Protein AF-A0A1S9CSK7-F1 (afdb_monomer_lite)

Foldseek 3Di:
DWDFAFAQFDDPDDDGDGTDTDTADDFDWDDDPQWTWTCQFGADPNDTDRITTGNRPDPDFDWDWFWEAEPNRTDTFTWTADPNFIWGFPVVVLVSCVPFQLHWDWDADPVVRAIEIETNNAFDPPADDDDDDDPQKDWDWYHYPNDIDIFIWGDDPNTITTGPCRVCNGSVWDWDADPVRGIYIYGD

pLDDT: mean 76.79, std 22.28, range [27.52, 96.56]

Sequence (188 aa):
MWIFLDTRIEKGENEDSYAETRTLSEGTIIQQNGTLYAPYSFFIENYWYDSIQFVGETEAITVKDLNVTVNGSSNNIRGCTIEGTNYISIRDFSDLLANTNQSFEIGWNDVSKEIELSSKSGINTNFESTKISHGSLSDSYIKADDRWFEIQTYSADGTTYFKLRDIANIFGVEIGWDATAGIIVTAE

Secondary structure (DSSP, 8-state):
-PPP-------SSS---PPPP-PPPS---EEETTEEE-SS-EEETTEEES--EEE--------EEEEEEETTEEEEEEEEEETTEEEEEHHHHHHHHTTSTT-EEEEEETTTTEEEEEESS---SS--------TTEEEEEEEETTEEEEEEEEEETTEEEEEHHHHHHHTT-EEEEETTTEEEEE--

Structure (mmCIF, N/CA/C/O backbone):
data_AF-A0A1S9CSK7-F1
#
_entry.id   AF-A0A1S9CSK7-F1
#
loop_
_atom_site.group_PDB
_atom_site.id
_atom_site.type_symbol
_atom_site.label_atom_id
_atom_site.label_alt_id
_atom_site.label_comp_id
_atom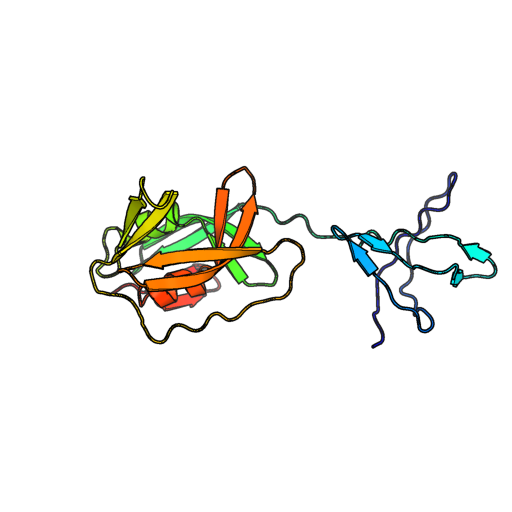_site.label_asym_id
_atom_site.label_entity_id
_atom_site.label_seq_id
_atom_site.pdbx_PDB_ins_code
_atom_site.Cartn_x
_atom_site.Cartn_y
_atom_site.Cartn_z
_atom_site.occupancy
_atom_site.B_iso_or_equiv
_atom_site.auth_seq_id
_atom_site.auth_comp_id
_atom_site.auth_asym_id
_atom_site.auth_atom_id
_atom_site.pdbx_PDB_model_num
ATOM 1 N N . MET A 1 1 ? 23.783 -22.352 -12.984 1.00 28.86 1 MET A N 1
ATOM 2 C CA . MET A 1 1 ? 22.309 -22.349 -12.857 1.00 28.86 1 MET A CA 1
ATOM 3 C C . MET A 1 1 ? 21.760 -22.429 -14.267 1.00 28.86 1 MET A C 1
ATOM 5 O O . MET A 1 1 ? 22.097 -21.565 -15.061 1.00 28.86 1 MET A O 1
ATOM 9 N N . TRP A 1 2 ? 21.049 -23.501 -14.611 1.00 27.52 2 TRP A N 1
ATOM 10 C CA . TRP A 1 2 ? 20.478 -23.670 -15.948 1.00 27.52 2 TRP A CA 1
ATO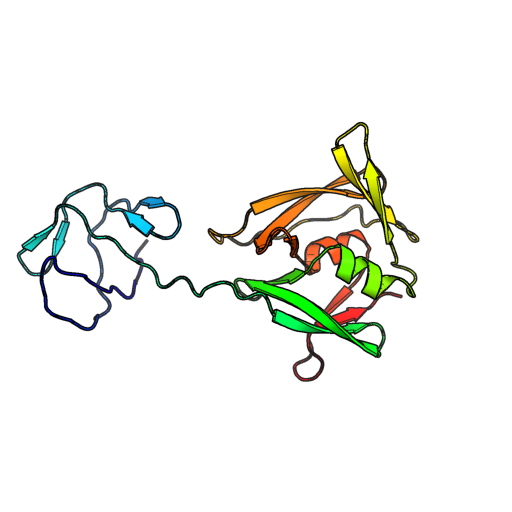M 11 C C . TRP A 1 2 ? 19.195 -22.843 -16.023 1.00 27.52 2 TRP A C 1
ATOM 13 O O . TRP A 1 2 ? 18.291 -23.066 -15.221 1.00 27.52 2 TRP A O 1
ATOM 23 N N . ILE A 1 3 ? 19.141 -21.864 -16.922 1.00 33.31 3 ILE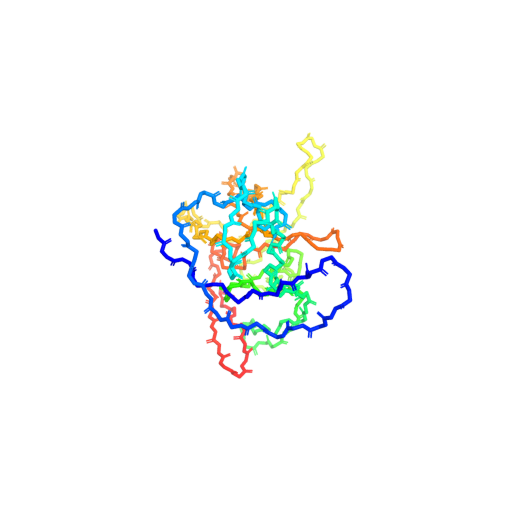 A N 1
ATOM 24 C CA . ILE A 1 3 ? 17.936 -21.068 -17.159 1.00 33.31 3 ILE A CA 1
ATOM 25 C C . ILE A 1 3 ? 17.312 -21.607 -18.445 1.00 33.31 3 ILE A C 1
ATOM 27 O O . ILE A 1 3 ? 17.954 -21.594 -19.493 1.00 33.31 3 ILE A O 1
ATOM 31 N N . PHE A 1 4 ? 16.091 -22.129 -18.349 1.00 32.81 4 PHE A N 1
ATOM 32 C CA . PHE A 1 4 ? 15.267 -22.442 -19.512 1.00 32.81 4 PHE A CA 1
ATOM 33 C C . PHE A 1 4 ? 14.524 -21.158 -19.881 1.00 32.81 4 PHE A C 1
ATOM 35 O O . PHE A 1 4 ? 13.772 -20.636 -19.062 1.00 32.81 4 PHE A O 1
ATOM 42 N N . LEU A 1 5 ? 14.783 -20.621 -21.069 1.00 39.31 5 LEU A N 1
ATOM 43 C CA . LEU A 1 5 ? 14.095 -19.450 -21.610 1.00 39.31 5 LEU A CA 1
ATOM 44 C C . LEU A 1 5 ? 13.425 -19.849 -22.923 1.00 39.31 5 LEU A C 1
ATOM 46 O O . LEU A 1 5 ? 14.023 -20.562 -23.732 1.00 39.31 5 LEU A O 1
ATOM 50 N N . ASP A 1 6 ? 12.191 -19.387 -23.111 1.00 36.31 6 ASP A N 1
ATOM 51 C CA . ASP A 1 6 ? 11.535 -19.390 -24.414 1.00 36.31 6 ASP A CA 1
ATOM 52 C C . ASP A 1 6 ? 12.165 -18.269 -25.254 1.00 36.31 6 ASP A C 1
ATOM 54 O O . ASP A 1 6 ? 12.214 -17.111 -24.836 1.00 36.31 6 ASP A O 1
ATOM 58 N N . THR A 1 7 ? 12.754 -18.622 -26.396 1.00 40.72 7 THR A N 1
ATOM 59 C CA . THR A 1 7 ? 13.646 -17.733 -27.163 1.00 40.72 7 THR A CA 1
ATOM 60 C C . THR A 1 7 ? 13.025 -17.340 -28.494 1.00 40.72 7 THR A C 1
ATOM 62 O O . THR A 1 7 ? 13.078 -18.120 -29.439 1.00 40.72 7 THR A O 1
ATOM 65 N N . ARG A 1 8 ? 12.522 -16.110 -28.637 1.00 41.16 8 ARG A N 1
ATOM 66 C CA . ARG A 1 8 ? 12.234 -15.554 -29.969 1.00 41.16 8 ARG A CA 1
ATOM 67 C C . ARG A 1 8 ? 13.531 -15.011 -30.577 1.00 41.16 8 ARG A C 1
ATOM 69 O O . ARG A 1 8 ? 14.113 -14.070 -30.049 1.00 41.16 8 ARG A O 1
ATOM 76 N N . ILE A 1 9 ? 13.998 -15.625 -31.665 1.00 41.56 9 ILE A N 1
ATOM 77 C CA . ILE A 1 9 ? 15.220 -15.225 -32.377 1.00 41.56 9 ILE A CA 1
ATOM 78 C C . ILE A 1 9 ? 14.807 -14.369 -33.577 1.00 41.56 9 ILE A C 1
ATOM 80 O O . ILE A 1 9 ? 14.327 -14.901 -34.574 1.00 41.56 9 ILE A O 1
ATOM 84 N N . GLU A 1 10 ? 14.994 -13.050 -33.503 1.00 36.50 10 GLU A N 1
ATOM 85 C CA . GLU A 1 10 ? 14.904 -12.208 -34.699 1.00 36.50 10 GLU A CA 1
ATOM 86 C C . GLU A 1 10 ? 16.223 -12.291 -35.468 1.00 36.50 10 GLU A C 1
ATOM 88 O O . GLU A 1 10 ? 17.262 -11.767 -35.059 1.00 36.50 10 GLU A O 1
ATOM 93 N N . LYS A 1 11 ? 16.188 -13.009 -36.591 1.00 38.62 11 LYS A N 1
ATOM 94 C CA . LYS A 1 11 ? 17.272 -13.013 -37.567 1.00 38.62 11 LYS A CA 1
ATOM 95 C C . LYS A 1 11 ? 17.209 -11.684 -38.318 1.00 38.62 11 LYS A C 1
ATOM 97 O O . LYS A 1 11 ? 16.150 -11.304 -38.812 1.00 38.62 11 LYS A O 1
ATOM 102 N N . GLY A 1 12 ? 18.333 -10.973 -38.394 1.00 37.69 12 GLY A N 1
ATOM 103 C CA . GLY A 1 12 ? 18.451 -9.824 -39.285 1.00 37.69 12 GLY A CA 1
ATOM 104 C C . GLY A 1 12 ? 18.072 -10.246 -40.706 1.00 37.69 12 GLY A C 1
ATOM 105 O O . GLY A 1 12 ? 18.729 -11.112 -41.276 1.00 37.69 12 GLY A O 1
ATOM 106 N N . GLU A 1 13 ? 17.008 -9.622 -41.211 1.00 39.38 13 GLU A N 1
ATOM 107 C CA . GLU A 1 13 ? 16.374 -9.796 -42.523 1.00 39.38 13 GLU A CA 1
ATOM 108 C C . GLU A 1 13 ? 15.511 -11.066 -42.705 1.00 39.38 13 GLU A C 1
ATOM 110 O O . GLU A 1 13 ? 15.992 -12.147 -43.023 1.00 39.38 13 GLU A O 1
ATOM 115 N N . ASN A 1 14 ? 14.192 -10.848 -42.562 1.00 41.00 14 ASN A N 1
ATOM 116 C CA . ASN A 1 14 ? 13.054 -11.593 -43.120 1.00 41.00 14 ASN A CA 1
ATOM 117 C C . ASN A 1 14 ? 13.090 -13.128 -43.024 1.00 41.00 14 ASN A C 1
ATOM 119 O O . ASN A 1 14 ? 13.471 -13.780 -43.987 1.00 41.00 14 ASN A O 1
ATOM 123 N N . GLU A 1 15 ? 12.568 -13.689 -41.929 1.00 35.56 15 GLU A N 1
ATOM 124 C CA . GLU A 1 15 ? 11.732 -14.907 -41.910 1.00 35.56 15 GLU A CA 1
ATOM 125 C C . GLU A 1 15 ? 11.293 -15.197 -40.460 1.00 35.56 15 GLU A C 1
ATOM 127 O O . GLU A 1 15 ? 12.126 -15.360 -39.568 1.00 35.56 15 GLU A O 1
ATOM 132 N N . ASP A 1 16 ? 9.978 -15.229 -40.211 1.00 34.25 16 ASP A N 1
ATOM 133 C CA . ASP A 1 16 ? 9.394 -15.590 -38.914 1.00 34.25 16 ASP A CA 1
ATOM 134 C C . ASP A 1 16 ? 9.685 -17.067 -38.592 1.00 34.25 16 ASP A C 1
ATOM 136 O O . ASP A 1 16 ? 9.283 -17.963 -39.336 1.00 34.25 16 ASP A O 1
ATOM 140 N N . SER A 1 17 ? 10.349 -17.341 -37.465 1.00 36.47 17 SER A N 1
ATOM 141 C CA . SER A 1 17 ? 10.593 -18.705 -36.975 1.00 36.47 17 SER A CA 1
ATOM 142 C C . SER A 1 17 ? 10.162 -18.838 -35.509 1.00 36.47 17 SER A C 1
ATOM 144 O O . SER A 1 17 ? 10.542 -18.024 -34.665 1.00 36.47 17 SER A O 1
ATOM 146 N N . TYR A 1 18 ? 9.357 -19.865 -35.223 1.00 33.25 18 TYR A N 1
ATOM 147 C CA . TYR A 1 18 ? 8.824 -20.194 -33.899 1.00 33.25 18 TYR A CA 1
ATOM 148 C C . TYR A 1 18 ? 9.884 -20.871 -33.007 1.00 33.25 18 TYR A C 1
ATOM 150 O O . TYR A 1 18 ? 10.722 -21.626 -33.495 1.00 33.25 18 TYR A O 1
ATOM 158 N N . ALA A 1 19 ? 9.837 -20.595 -31.701 1.00 31.91 19 ALA A N 1
ATOM 159 C CA . ALA A 1 19 ? 10.855 -20.971 -30.721 1.00 31.91 19 ALA A CA 1
ATOM 160 C C . ALA A 1 19 ? 10.686 -22.395 -30.156 1.00 31.91 19 ALA A C 1
ATOM 162 O O . ALA A 1 19 ? 9.599 -22.779 -29.735 1.00 31.91 19 ALA A O 1
ATOM 163 N N . GLU A 1 20 ? 11.789 -23.144 -30.076 1.00 31.45 20 GLU A N 1
ATOM 164 C CA . GLU A 1 20 ? 11.957 -24.301 -29.186 1.00 31.45 20 GLU A CA 1
ATOM 165 C C . GLU A 1 20 ? 12.811 -23.871 -27.976 1.00 31.45 20 GLU A C 1
ATOM 167 O O . GLU A 1 20 ? 13.779 -23.121 -28.136 1.00 31.45 20 GLU A O 1
ATOM 172 N N . THR A 1 21 ? 12.510 -24.365 -26.769 1.00 33.41 21 THR A N 1
ATOM 173 C CA . THR A 1 21 ? 13.302 -24.097 -25.551 1.00 33.41 21 THR A CA 1
ATOM 174 C C . THR A 1 21 ? 14.706 -24.694 -25.667 1.00 33.41 21 THR A C 1
ATOM 176 O O . THR A 1 21 ? 14.830 -25.901 -25.900 1.00 33.41 21 THR A O 1
ATOM 179 N N . ARG A 1 22 ? 15.777 -23.905 -25.482 1.00 45.88 22 ARG A N 1
ATOM 180 C CA . ARG A 1 22 ? 17.159 -24.394 -25.668 1.00 45.88 22 ARG A CA 1
ATOM 181 C C . ARG A 1 22 ? 18.128 -23.951 -24.578 1.00 45.88 22 ARG A C 1
ATOM 183 O O . ARG A 1 22 ? 18.098 -22.832 -24.082 1.00 45.88 22 ARG A O 1
ATOM 190 N N . THR A 1 23 ? 19.004 -24.879 -24.206 1.00 39.31 23 THR A N 1
ATOM 191 C CA . THR A 1 23 ? 19.995 -24.731 -23.141 1.00 39.31 23 THR A CA 1
ATOM 192 C C . THR A 1 23 ? 21.249 -24.020 -23.658 1.00 39.31 23 THR A C 1
ATOM 194 O O . THR A 1 23 ? 21.902 -24.513 -24.575 1.00 39.31 23 THR A O 1
ATOM 197 N N . LEU A 1 24 ? 21.610 -22.882 -23.060 1.00 46.25 24 LEU A N 1
ATOM 198 C CA . LEU A 1 24 ? 22.834 -22.142 -23.392 1.00 46.25 24 LEU A CA 1
ATOM 199 C C . LEU A 1 24 ? 24.044 -22.711 -22.631 1.00 46.25 24 LEU A C 1
ATOM 201 O O . LEU A 1 24 ? 23.946 -23.031 -21.445 1.00 46.25 24 LEU A O 1
ATOM 205 N N . SER A 1 25 ? 25.191 -22.827 -23.308 1.00 43.03 25 SER A N 1
ATOM 206 C CA . SER A 1 25 ? 26.479 -23.152 -22.682 1.00 43.03 25 SER A CA 1
ATOM 207 C C . SER A 1 25 ? 26.951 -22.003 -21.787 1.00 43.03 25 SER A C 1
ATOM 209 O O . SER A 1 25 ? 26.749 -20.842 -22.135 1.00 43.03 25 SER A O 1
ATOM 211 N N . GLU A 1 26 ? 27.580 -22.337 -20.659 1.00 44.16 26 GLU A N 1
ATOM 212 C CA . GLU A 1 26 ? 28.037 -21.432 -19.593 1.00 44.16 26 GLU A CA 1
ATOM 213 C C . GLU A 1 26 ? 28.508 -20.049 -20.083 1.00 44.16 26 GLU A C 1
ATOM 215 O O . GLU A 1 26 ? 29.573 -19.900 -20.678 1.00 44.16 26 GLU A O 1
ATOM 220 N N . GLY A 1 27 ? 27.711 -19.020 -19.789 1.00 47.66 27 GLY A N 1
ATOM 221 C CA . GLY A 1 27 ? 28.025 -17.623 -20.069 1.00 47.66 27 GLY A CA 1
ATOM 222 C C . GLY A 1 27 ? 27.283 -16.696 -19.108 1.00 47.66 27 GLY A C 1
ATOM 223 O O . GLY A 1 27 ? 26.169 -16.994 -18.674 1.00 47.66 27 GLY A O 1
ATOM 224 N N . THR A 1 28 ? 27.911 -15.578 -18.741 1.00 47.38 28 THR A N 1
ATOM 225 C CA . THR A 1 28 ? 27.287 -14.543 -17.906 1.00 47.38 28 THR A CA 1
ATOM 226 C C . THR A 1 28 ? 26.324 -13.729 -18.760 1.00 47.38 28 THR A C 1
ATOM 228 O O . THR A 1 28 ? 26.755 -13.001 -19.648 1.00 47.38 28 THR A O 1
ATOM 231 N N . ILE A 1 29 ? 25.029 -13.843 -18.488 1.00 53.88 29 ILE A N 1
ATOM 232 C CA . ILE A 1 29 ? 23.984 -13.047 -19.131 1.00 53.88 29 ILE A CA 1
ATOM 233 C C . ILE A 1 29 ? 23.737 -11.794 -18.279 1.00 53.88 29 ILE A C 1
ATOM 235 O O . ILE A 1 29 ? 23.586 -11.895 -17.062 1.00 53.88 29 ILE A O 1
ATOM 239 N N . ILE A 1 30 ? 23.707 -10.615 -18.900 1.00 50.38 30 ILE A N 1
ATOM 240 C CA . ILE A 1 30 ? 23.472 -9.328 -18.230 1.00 50.38 30 ILE A CA 1
ATOM 241 C C . ILE A 1 30 ? 22.041 -8.877 -18.524 1.00 50.38 30 ILE A C 1
ATOM 243 O O . ILE A 1 30 ? 21.685 -8.708 -19.683 1.00 50.38 30 ILE A O 1
ATOM 247 N N . GLN A 1 31 ? 21.225 -8.638 -17.499 1.00 48.50 31 GLN A N 1
ATOM 248 C CA . GLN A 1 31 ? 19.894 -8.049 -17.666 1.00 48.50 31 GLN A CA 1
ATOM 249 C C . GLN A 1 31 ? 19.980 -6.519 -17.580 1.00 48.50 31 GLN A C 1
ATOM 251 O O . GLN A 1 31 ? 20.461 -5.985 -16.582 1.00 48.50 31 GLN A O 1
ATOM 256 N N . GLN A 1 32 ? 19.494 -5.805 -18.597 1.00 43.59 32 GLN A N 1
ATOM 257 C CA . GLN A 1 32 ? 19.256 -4.358 -18.538 1.00 43.59 32 GLN A CA 1
ATOM 258 C C . GLN A 1 32 ? 17.872 -4.046 -19.102 1.00 43.59 32 GLN A C 1
ATOM 260 O O . GLN A 1 32 ? 17.560 -4.443 -20.221 1.00 43.59 32 GLN A O 1
ATOM 265 N N . ASN A 1 33 ? 17.040 -3.331 -18.339 1.00 43.78 33 ASN A N 1
ATOM 266 C CA . ASN A 1 33 ? 15.695 -2.910 -18.761 1.00 43.78 33 ASN A CA 1
ATOM 267 C C . ASN A 1 33 ? 14.840 -4.059 -19.341 1.00 43.78 33 ASN A C 1
ATOM 269 O O . ASN A 1 33 ? 14.190 -3.898 -20.368 1.00 43.78 33 ASN A O 1
ATOM 273 N N . GLY A 1 34 ? 14.895 -5.247 -18.727 1.00 48.09 34 GLY A N 1
ATOM 274 C CA . GLY A 1 34 ? 14.165 -6.436 -19.195 1.00 48.09 34 GLY A CA 1
ATOM 275 C C . GLY A 1 34 ? 14.779 -7.150 -20.408 1.00 48.09 34 GLY A C 1
ATOM 276 O O . GLY A 1 34 ? 14.355 -8.251 -20.735 1.00 48.09 34 GLY A O 1
ATOM 277 N N . THR A 1 35 ? 15.816 -6.582 -21.026 1.00 47.12 35 THR A N 1
ATOM 278 C CA . THR A 1 35 ? 16.560 -7.195 -22.133 1.00 47.12 35 THR A CA 1
ATOM 279 C C . THR A 1 35 ? 17.770 -7.941 -21.586 1.00 47.12 35 THR A C 1
ATOM 281 O O . THR A 1 35 ? 18.531 -7.393 -20.782 1.00 47.12 35 THR A O 1
ATOM 284 N N . LEU A 1 36 ? 17.967 -9.191 -22.005 1.00 50.75 36 LEU A N 1
ATOM 285 C CA . LEU A 1 36 ? 19.187 -9.923 -21.670 1.00 50.75 36 LEU A CA 1
ATOM 286 C C . LEU A 1 36 ? 20.248 -9.720 -22.757 1.00 50.75 36 LEU A C 1
ATOM 288 O O . LEU A 1 36 ? 19.965 -9.853 -23.946 1.00 50.75 36 LEU A O 1
ATOM 292 N N . TYR A 1 37 ? 21.476 -9.452 -22.326 1.00 51.84 37 TYR A N 1
ATOM 293 C CA . TYR A 1 37 ? 22.659 -9.248 -23.151 1.00 51.84 37 TYR A CA 1
ATOM 294 C C . TYR A 1 37 ? 23.682 -10.346 -22.869 1.00 51.84 37 TYR A C 1
ATOM 296 O O . TYR A 1 37 ? 24.038 -10.596 -21.715 1.00 51.84 37 TYR A O 1
ATOM 304 N N . ALA A 1 38 ? 24.204 -10.966 -23.924 1.00 56.56 38 ALA A N 1
ATOM 305 C CA . ALA A 1 38 ? 25.395 -11.802 -23.836 1.00 56.56 38 ALA A CA 1
ATOM 306 C C . ALA A 1 38 ? 26.631 -10.953 -24.203 1.00 56.56 38 ALA A C 1
ATOM 308 O O . ALA A 1 38 ? 26.649 -10.367 -25.284 1.00 56.56 38 ALA A O 1
ATOM 309 N N . PRO A 1 39 ? 27.661 -10.857 -23.339 1.00 46.41 39 PRO A N 1
ATOM 310 C CA . PRO A 1 39 ? 28.845 -10.027 -23.584 1.00 46.41 39 PRO A CA 1
ATOM 311 C C . PRO A 1 39 ? 29.853 -10.647 -24.567 1.00 46.41 39 PRO A C 1
ATOM 313 O O . PRO A 1 39 ? 30.846 -10.004 -24.898 1.00 46.41 39 PRO A O 1
ATOM 316 N N . TYR A 1 40 ? 29.621 -11.882 -25.023 1.00 56.75 40 TYR A N 1
ATOM 317 C CA . TYR A 1 40 ? 30.484 -12.593 -25.965 1.00 56.75 40 TYR A CA 1
ATOM 318 C C . TYR A 1 40 ? 29.665 -13.203 -27.097 1.00 56.75 40 TYR A C 1
ATOM 320 O O . TYR A 1 40 ? 28.520 -13.608 -26.876 1.00 56.75 40 TYR A O 1
ATOM 328 N N . SER A 1 41 ? 30.287 -13.327 -28.274 1.00 55.31 41 SER A N 1
ATOM 329 C CA . SER A 1 41 ? 29.707 -14.061 -29.390 1.00 55.31 41 SER A CA 1
ATOM 330 C C . SER A 1 41 ? 29.453 -15.516 -28.980 1.00 55.31 41 SER A C 1
ATOM 332 O O . SER A 1 41 ? 30.352 -16.183 -28.463 1.00 55.31 41 SER A O 1
ATOM 334 N N . PHE A 1 42 ? 28.240 -16.019 -29.192 1.00 58.56 42 PHE A N 1
ATOM 335 C CA . PHE A 1 42 ? 27.854 -17.396 -28.859 1.00 58.56 42 PHE A CA 1
ATOM 336 C C . PHE A 1 42 ? 27.548 -18.184 -30.136 1.00 58.56 42 PHE A C 1
ATOM 338 O O . PHE A 1 42 ? 27.206 -17.625 -31.182 1.00 58.56 42 PHE A O 1
ATOM 345 N N . PHE A 1 43 ? 27.716 -19.502 -30.046 1.00 49.81 43 PHE A N 1
ATOM 346 C CA . PHE A 1 43 ? 27.571 -20.425 -31.165 1.00 49.81 43 PHE A CA 1
ATOM 347 C C . PHE A 1 43 ? 26.249 -21.187 -31.045 1.00 49.81 43 PHE A C 1
ATOM 349 O O . PHE A 1 43 ? 26.063 -21.958 -30.103 1.00 49.81 43 PHE A O 1
ATOM 356 N N . ILE A 1 44 ? 25.332 -20.967 -31.988 1.00 57.84 44 ILE A N 1
ATOM 357 C CA . ILE A 1 44 ? 24.019 -21.628 -32.046 1.00 57.84 44 ILE A CA 1
ATOM 358 C C . ILE A 1 44 ? 23.797 -22.126 -33.478 1.00 57.84 44 ILE A C 1
ATOM 360 O O . ILE A 1 44 ? 24.047 -21.396 -34.429 1.00 57.84 44 ILE A O 1
ATOM 364 N N . GLU A 1 45 ? 23.354 -23.379 -33.636 1.00 56.12 45 GLU A N 1
ATOM 365 C CA . GLU A 1 45 ? 22.972 -23.980 -34.932 1.00 56.12 45 GLU A CA 1
ATOM 366 C C . GLU A 1 45 ? 23.982 -23.788 -36.084 1.00 56.12 45 GLU A C 1
ATOM 368 O O . GLU A 1 45 ? 23.604 -23.627 -37.240 1.00 56.12 45 GLU A O 1
ATOM 373 N N . ASN A 1 46 ? 25.281 -23.859 -35.790 1.00 57.25 46 ASN A N 1
ATOM 374 C CA . ASN A 1 46 ? 26.376 -23.646 -36.749 1.00 57.25 46 ASN A CA 1
ATOM 375 C C . ASN A 1 46 ? 26.618 -22.196 -37.195 1.00 57.25 46 ASN A C 1
ATOM 377 O O . ASN A 1 46 ? 27.379 -21.974 -38.139 1.00 57.25 46 ASN A O 1
ATOM 381 N N . TYR A 1 47 ? 26.055 -21.214 -36.496 1.00 54.19 47 TYR A N 1
ATOM 382 C CA . TYR A 1 47 ? 26.303 -19.797 -36.741 1.00 54.19 47 TYR A CA 1
ATOM 383 C C . TYR A 1 47 ? 26.893 -19.113 -35.506 1.00 54.19 47 TYR A C 1
ATOM 385 O O . TYR A 1 47 ? 26.543 -19.413 -34.362 1.00 54.19 47 TYR A O 1
ATOM 393 N N . TRP A 1 48 ? 27.811 -18.182 -35.764 1.00 59.91 48 TRP A N 1
ATOM 394 C CA . TRP A 1 48 ? 28.312 -17.239 -34.773 1.00 59.91 48 TRP A CA 1
ATOM 395 C C . TRP A 1 48 ? 27.406 -16.015 -34.754 1.00 59.91 48 TRP A C 1
ATOM 397 O O . TRP A 1 48 ? 27.097 -15.460 -35.808 1.00 59.91 48 TRP A O 1
ATOM 407 N N . TYR A 1 49 ? 27.013 -15.592 -33.562 1.00 55.09 49 TYR A N 1
ATOM 408 C CA . TYR A 1 49 ? 26.219 -14.388 -33.354 1.00 55.09 49 TYR A CA 1
ATOM 409 C C . TYR A 1 49 ? 26.998 -13.426 -32.472 1.00 55.09 49 TYR A C 1
ATOM 411 O O . TYR A 1 49 ? 27.456 -13.828 -31.408 1.00 55.09 49 TYR A O 1
ATOM 419 N N . ASP A 1 50 ? 27.108 -12.164 -32.883 1.00 50.72 50 ASP A N 1
ATOM 420 C CA . ASP A 1 50 ? 27.824 -11.131 -32.118 1.00 50.72 50 ASP A CA 1
ATOM 421 C C . ASP A 1 50 ? 26.994 -10.563 -30.958 1.00 50.72 50 ASP A C 1
ATOM 423 O O . ASP A 1 50 ? 27.538 -10.023 -29.999 1.00 50.72 50 ASP A O 1
ATOM 427 N N . SER A 1 51 ? 25.668 -10.704 -31.028 1.00 48.88 51 SER A N 1
ATOM 428 C CA . SER A 1 51 ? 24.734 -10.439 -29.932 1.00 48.88 51 SER A CA 1
ATOM 429 C C . SER A 1 51 ? 23.404 -11.158 -30.197 1.00 48.88 51 SER A C 1
ATOM 431 O O . SER A 1 51 ? 23.003 -11.312 -31.349 1.00 48.88 51 SER A O 1
ATOM 433 N N . ILE A 1 52 ? 22.721 -11.618 -29.146 1.00 52.59 52 ILE A N 1
ATOM 434 C CA . ILE A 1 52 ? 21.289 -11.958 -29.180 1.00 52.59 52 ILE A CA 1
ATOM 435 C C . ILE A 1 52 ? 20.617 -10.948 -28.263 1.00 52.59 52 ILE A C 1
ATOM 437 O O . ILE A 1 52 ? 21.084 -10.714 -27.146 1.00 52.59 52 ILE A O 1
ATOM 441 N N . GLN A 1 53 ? 19.510 -10.380 -28.730 1.00 48.94 53 GLN A N 1
ATOM 442 C CA . GLN A 1 53 ? 18.550 -9.731 -27.853 1.00 48.94 53 GLN A CA 1
ATOM 443 C C . GLN A 1 53 ? 17.586 -10.808 -27.369 1.00 48.94 53 GLN A C 1
ATOM 445 O O . GLN A 1 53 ? 16.807 -11.334 -28.160 1.00 48.94 53 GLN A O 1
ATOM 450 N N . PHE A 1 54 ? 17.639 -11.161 -26.085 1.00 49.38 54 PHE A N 1
ATOM 451 C CA . PHE A 1 54 ? 16.525 -11.904 -25.504 1.00 49.38 54 PHE A CA 1
ATOM 452 C C . PHE A 1 54 ? 15.487 -10.874 -25.089 1.00 49.38 54 PHE A C 1
ATOM 454 O O . PHE A 1 54 ? 15.658 -10.175 -24.084 1.00 49.38 54 PHE A O 1
ATOM 461 N N . VAL A 1 55 ? 14.419 -10.776 -25.870 1.00 45.34 55 VAL A N 1
ATOM 462 C CA . VAL A 1 55 ? 13.189 -10.152 -25.398 1.00 45.34 55 VAL A CA 1
ATOM 463 C C . VAL A 1 55 ? 12.493 -11.223 -24.573 1.00 45.34 55 VAL A C 1
ATOM 465 O O . VAL A 1 55 ? 11.755 -12.048 -25.105 1.00 45.34 55 VAL A O 1
ATOM 468 N N . GLY A 1 56 ? 12.809 -11.273 -23.276 1.00 44.81 56 GLY A N 1
ATOM 469 C CA . GLY A 1 56 ? 11.930 -11.966 -22.346 1.00 44.81 56 GLY A CA 1
ATOM 470 C C . GLY A 1 56 ? 10.564 -11.311 -22.479 1.00 44.81 56 GLY A C 1
ATOM 471 O O . GLY A 1 56 ? 10.474 -10.082 -22.450 1.00 44.81 56 GLY A O 1
ATOM 472 N N . GLU A 1 57 ? 9.524 -12.103 -22.707 1.00 42.50 57 GLU A N 1
ATOM 473 C CA . GLU A 1 57 ? 8.161 -11.595 -22.757 1.00 42.50 57 GLU A CA 1
ATOM 474 C C . GLU A 1 57 ? 7.819 -11.111 -21.344 1.00 42.50 57 GLU A C 1
ATOM 476 O O . GLU A 1 57 ? 7.416 -11.877 -20.474 1.00 42.50 57 GLU A O 1
ATOM 481 N N . THR A 1 58 ? 8.111 -9.843 -21.050 1.00 51.31 58 THR A N 1
ATOM 482 C CA . THR A 1 58 ? 7.674 -9.241 -19.800 1.00 51.31 58 THR A CA 1
ATOM 483 C C . THR A 1 58 ? 6.187 -9.010 -19.972 1.00 51.31 58 THR A C 1
ATOM 485 O O . THR A 1 58 ? 5.800 -8.157 -20.778 1.00 51.31 58 THR A O 1
ATOM 488 N N . GLU A 1 59 ? 5.350 -9.760 -19.255 1.00 56.81 59 GLU A N 1
ATOM 489 C CA . GLU A 1 59 ? 3.942 -9.395 -19.157 1.00 56.81 59 GLU A CA 1
ATOM 490 C C . GLU A 1 59 ? 3.880 -7.931 -18.717 1.00 56.81 59 GLU A C 1
ATOM 492 O O . GLU A 1 59 ? 4.447 -7.536 -17.694 1.00 56.81 59 GLU A O 1
ATOM 497 N N . ALA A 1 60 ? 3.255 -7.093 -19.543 1.00 69.75 60 ALA A N 1
ATOM 498 C CA . ALA A 1 60 ? 3.087 -5.694 -19.210 1.00 69.75 60 ALA A CA 1
ATOM 499 C C . ALA A 1 60 ? 2.265 -5.619 -17.918 1.00 69.75 60 ALA A C 1
ATOM 501 O O . ALA A 1 60 ? 1.089 -5.996 -17.899 1.00 69.75 60 ALA A O 1
ATOM 502 N N . ILE A 1 61 ? 2.886 -5.143 -16.832 1.00 85.06 61 ILE A N 1
ATOM 503 C CA . ILE A 1 61 ? 2.197 -4.950 -15.556 1.00 85.06 61 ILE A CA 1
ATOM 504 C C . ILE A 1 61 ? 1.039 -3.991 -15.808 1.00 85.06 61 ILE A C 1
ATOM 506 O O . ILE A 1 61 ? 1.227 -2.804 -16.065 1.00 85.06 61 ILE A O 1
ATOM 510 N N . THR A 1 62 ? -0.171 -4.533 -15.752 1.00 88.69 62 THR A N 1
ATOM 511 C CA . THR A 1 62 ? -1.380 -3.780 -16.050 1.00 88.69 62 THR A CA 1
ATOM 512 C C . THR A 1 62 ? -2.020 -3.339 -14.748 1.00 88.69 62 THR A C 1
ATOM 514 O O . THR A 1 62 ? -2.394 -4.163 -13.908 1.00 88.69 62 THR A O 1
ATOM 517 N N . VAL A 1 63 ? -2.167 -2.026 -14.591 1.00 92.44 63 VAL A N 1
ATOM 518 C CA . VAL A 1 63 ? -2.978 -1.454 -13.521 1.00 92.44 63 VAL A CA 1
ATOM 519 C C . VAL A 1 63 ? -4.453 -1.672 -13.853 1.00 92.44 63 VAL A C 1
ATOM 521 O O . VAL A 1 63 ? -4.911 -1.340 -14.946 1.00 92.44 63 VAL A O 1
ATOM 524 N N . LYS A 1 64 ? -5.201 -2.222 -12.902 1.00 93.44 64 LYS A N 1
ATOM 525 C CA . LYS A 1 64 ? -6.620 -2.561 -13.025 1.00 93.44 64 LYS A CA 1
ATOM 526 C C . LYS A 1 64 ? -7.341 -2.368 -11.696 1.00 93.44 64 LYS A C 1
ATOM 528 O O . LYS A 1 64 ? -6.713 -2.136 -10.665 1.00 93.44 64 LYS A O 1
ATOM 533 N N . ASP A 1 65 ? -8.656 -2.511 -11.728 1.00 93.50 65 ASP A N 1
ATOM 534 C CA . ASP A 1 65 ? -9.448 -2.536 -10.507 1.00 93.50 65 ASP A CA 1
ATOM 535 C C . ASP A 1 65 ? -9.281 -3.888 -9.796 1.00 93.50 65 ASP A C 1
ATOM 537 O O . ASP A 1 65 ? -9.343 -4.959 -10.410 1.00 93.50 65 ASP A O 1
ATOM 541 N N . LEU A 1 66 ? -9.045 -3.826 -8.490 1.00 93.69 66 LEU A N 1
ATOM 542 C CA . LEU A 1 66 ? -8.979 -4.953 -7.573 1.00 93.69 66 LEU A CA 1
ATOM 543 C C . LEU A 1 66 ? -10.220 -4.911 -6.679 1.00 93.69 66 LEU A C 1
ATOM 545 O O . LEU A 1 66 ? -10.503 -3.880 -6.068 1.00 93.69 66 LEU A O 1
ATOM 549 N N . ASN A 1 67 ? -10.933 -6.035 -6.582 1.00 94.38 67 ASN A N 1
ATOM 550 C CA . ASN A 1 67 ? -12.048 -6.173 -5.648 1.00 94.38 67 ASN A CA 1
ATOM 551 C C . ASN A 1 67 ? -11.504 -6.349 -4.225 1.00 94.38 67 ASN A C 1
ATOM 553 O O . ASN A 1 67 ? -10.674 -7.232 -3.970 1.00 94.38 67 ASN A O 1
ATOM 557 N N . VAL A 1 68 ? -11.978 -5.499 -3.320 1.00 94.38 68 VAL A N 1
ATOM 558 C CA . VAL A 1 68 ? -11.563 -5.445 -1.922 1.00 94.38 68 VAL A CA 1
ATOM 559 C C . VAL A 1 68 ? -12.789 -5.399 -1.030 1.00 94.38 68 VAL A C 1
ATOM 561 O O . VAL A 1 68 ? -13.635 -4.519 -1.153 1.00 94.38 68 VAL A O 1
ATOM 564 N N . THR A 1 69 ? -12.869 -6.316 -0.077 1.00 93.94 69 THR A N 1
ATOM 565 C CA . THR A 1 69 ? -13.917 -6.330 0.941 1.00 93.94 69 THR A CA 1
ATOM 566 C C . THR A 1 69 ? -13.347 -5.850 2.267 1.00 93.94 69 THR A C 1
ATOM 568 O O . THR A 1 69 ? -12.483 -6.511 2.835 1.00 93.94 69 THR A O 1
ATOM 571 N N . VAL A 1 70 ? -13.845 -4.724 2.777 1.00 91.94 70 VAL A N 1
ATOM 572 C CA . VAL A 1 70 ? -13.447 -4.146 4.071 1.00 91.94 70 VAL A CA 1
ATOM 573 C C . VAL A 1 70 ? -14.574 -4.371 5.068 1.00 91.94 70 VAL A C 1
ATOM 575 O O . VAL A 1 70 ? -15.681 -3.875 4.855 1.00 91.94 70 VAL A O 1
ATOM 578 N N . ASN A 1 71 ? -14.325 -5.142 6.131 1.00 87.94 71 ASN A N 1
ATOM 579 C CA . ASN A 1 71 ? -15.315 -5.450 7.177 1.00 87.94 71 ASN A CA 1
ATOM 580 C C . ASN A 1 71 ? -16.702 -5.857 6.612 1.00 87.94 71 ASN A C 1
ATOM 582 O O . ASN A 1 71 ? -17.748 -5.442 7.108 1.00 87.94 71 ASN A O 1
ATOM 586 N N . GLY A 1 72 ? -16.714 -6.638 5.523 1.00 85.69 72 GLY A N 1
ATOM 587 C CA . GLY A 1 72 ? -17.929 -7.120 4.845 1.00 85.69 72 GLY A CA 1
ATOM 588 C C . GLY A 1 72 ? -18.502 -6.211 3.746 1.00 85.69 72 GLY A C 1
ATOM 589 O O . GLY A 1 72 ? -19.446 -6.616 3.071 1.00 85.69 72 GLY A O 1
ATOM 590 N N . SER A 1 73 ? -17.937 -5.022 3.518 1.00 88.88 73 SER A N 1
ATOM 591 C CA . SER A 1 73 ? -18.348 -4.105 2.441 1.00 88.88 73 SER A CA 1
ATOM 592 C C . SER A 1 73 ? -17.416 -4.213 1.233 1.00 88.88 73 SER A C 1
ATOM 594 O O . SER A 1 73 ? -16.214 -3.993 1.365 1.00 88.88 73 SER A O 1
ATOM 596 N N . SER A 1 74 ? -17.958 -4.541 0.057 1.00 92.12 74 SER A N 1
ATOM 597 C CA . SER A 1 74 ? -17.186 -4.652 -1.193 1.00 92.12 74 SER A CA 1
ATOM 598 C C . SER A 1 74 ? -16.933 -3.279 -1.821 1.00 92.12 74 SER A C 1
ATOM 600 O O . SER A 1 74 ? -17.831 -2.442 -1.907 1.00 92.12 74 SER A O 1
ATOM 602 N N . ASN A 1 75 ? -15.694 -3.071 -2.257 1.00 93.56 75 ASN A N 1
ATOM 603 C CA . ASN A 1 75 ? -15.155 -1.868 -2.875 1.00 93.56 75 ASN A CA 1
ATOM 604 C C . ASN A 1 75 ? -14.245 -2.268 -4.046 1.00 93.56 75 ASN A C 1
ATOM 606 O O . ASN A 1 75 ? -13.721 -3.380 -4.084 1.00 93.56 75 ASN A O 1
ATOM 610 N N . ASN A 1 76 ? -14.006 -1.342 -4.972 1.00 92.62 76 ASN A N 1
ATOM 611 C CA . ASN A 1 76 ? -12.992 -1.501 -6.011 1.00 92.62 76 ASN A CA 1
ATOM 612 C C . ASN A 1 76 ? -11.925 -0.428 -5.836 1.00 92.62 76 ASN A C 1
ATOM 614 O O . ASN A 1 76 ? -12.260 0.744 -5.670 1.00 92.62 76 ASN A O 1
ATOM 618 N N . ILE A 1 77 ? -10.660 -0.831 -5.899 1.00 93.25 77 ILE A N 1
ATOM 619 C CA . ILE A 1 77 ? -9.521 0.091 -5.861 1.00 93.25 77 ILE A CA 1
ATOM 620 C C . ILE A 1 77 ? -8.585 -0.169 -7.023 1.00 93.25 77 ILE A C 1
ATOM 622 O O . ILE A 1 77 ? -8.470 -1.297 -7.503 1.00 93.25 77 ILE A O 1
ATOM 626 N N . ARG A 1 78 ? -7.863 0.863 -7.441 1.00 92.94 78 ARG A N 1
ATOM 627 C CA . ARG A 1 78 ? -6.911 0.745 -8.536 1.00 92.94 78 ARG A CA 1
ATOM 628 C C . ARG A 1 78 ? -5.578 0.196 -8.028 1.00 92.94 78 ARG A C 1
ATOM 630 O O . ARG A 1 78 ? -5.004 0.693 -7.060 1.00 92.94 78 ARG A O 1
ATOM 637 N N . GLY A 1 79 ? -5.063 -0.827 -8.697 1.00 94.88 79 GLY A N 1
ATOM 638 C CA . GLY A 1 79 ? -3.812 -1.473 -8.314 1.00 94.88 79 GLY A CA 1
ATOM 639 C C . GLY A 1 79 ? -3.283 -2.429 -9.372 1.00 94.88 79 GLY A C 1
ATOM 640 O O . GLY A 1 79 ? -3.808 -2.521 -10.479 1.00 94.88 79 GLY A O 1
ATOM 641 N N . CYS A 1 80 ? -2.227 -3.156 -9.042 1.00 93.75 80 CYS A N 1
ATOM 642 C CA . CYS A 1 80 ? -1.683 -4.199 -9.903 1.00 93.75 80 CYS A CA 1
ATOM 643 C C . CYS A 1 80 ? -1.246 -5.413 -9.085 1.00 93.75 80 CYS A C 1
ATOM 645 O O . CYS A 1 80 ? -1.091 -5.348 -7.863 1.00 93.75 80 CYS A O 1
ATOM 647 N N . THR A 1 81 ? -1.055 -6.529 -9.780 1.00 92.69 81 THR A N 1
ATOM 648 C CA . THR A 1 81 ? -0.513 -7.756 -9.201 1.00 92.69 81 THR A CA 1
ATOM 649 C C . THR A 1 81 ? 0.781 -8.083 -9.928 1.00 92.69 81 THR A C 1
ATOM 651 O O . THR A 1 81 ? 0.781 -8.189 -11.151 1.00 92.69 81 THR A O 1
ATOM 654 N N . ILE A 1 82 ? 1.871 -8.226 -9.181 1.00 88.75 82 ILE A N 1
ATOM 655 C CA . ILE A 1 82 ? 3.202 -8.561 -9.697 1.00 88.75 82 ILE A CA 1
ATOM 656 C C . ILE A 1 82 ? 3.660 -9.794 -8.924 1.00 88.75 82 ILE A C 1
ATOM 658 O O . ILE A 1 82 ? 3.714 -9.747 -7.695 1.00 88.75 82 ILE A O 1
ATOM 662 N N . GLU A 1 83 ? 3.912 -10.908 -9.619 1.00 88.62 83 GLU A N 1
ATOM 663 C CA . GLU A 1 83 ? 4.315 -12.190 -9.005 1.00 88.62 83 GLU A CA 1
ATOM 664 C C . GLU A 1 83 ? 3.406 -12.610 -7.827 1.00 88.62 83 GLU A C 1
ATOM 666 O O . GLU A 1 83 ? 3.856 -12.967 -6.738 1.00 88.62 83 GLU A O 1
ATOM 671 N N . GLY A 1 84 ? 2.085 -12.475 -7.999 1.00 88.44 84 GLY A N 1
ATOM 672 C CA . GLY A 1 84 ? 1.093 -12.815 -6.966 1.00 88.44 84 GLY A CA 1
ATOM 673 C C . GLY A 1 84 ? 1.013 -11.843 -5.777 1.00 88.44 84 GLY A C 1
ATOM 674 O O . GLY A 1 84 ? 0.222 -12.064 -4.858 1.00 88.44 84 GLY A O 1
ATOM 675 N N . THR A 1 85 ? 1.782 -10.753 -5.784 1.00 92.06 85 THR A N 1
ATOM 676 C CA . THR A 1 85 ? 1.731 -9.693 -4.769 1.00 92.06 85 THR A CA 1
ATOM 677 C C . THR A 1 85 ? 0.924 -8.505 -5.278 1.00 92.06 85 THR A C 1
ATOM 679 O O . THR A 1 85 ? 1.138 -8.040 -6.393 1.00 92.06 85 THR A O 1
ATOM 682 N N . ASN A 1 86 ? 0.001 -7.994 -4.459 1.00 95.38 86 ASN A N 1
ATOM 683 C CA . ASN A 1 86 ? -0.843 -6.851 -4.813 1.00 95.38 86 ASN A CA 1
ATOM 684 C C . ASN A 1 86 ? -0.199 -5.524 -4.396 1.00 95.38 86 ASN A C 1
ATOM 686 O O . ASN A 1 86 ? 0.294 -5.399 -3.270 1.00 95.38 86 ASN A O 1
ATOM 690 N N . TYR A 1 87 ? -0.270 -4.533 -5.279 1.00 96.12 87 TYR A N 1
ATOM 691 C CA . TYR A 1 87 ? 0.227 -3.176 -5.073 1.00 96.12 87 TYR A CA 1
ATOM 692 C C . TYR A 1 87 ? -0.903 -2.180 -5.314 1.00 96.12 87 TYR A C 1
ATOM 694 O O . TYR A 1 87 ? -1.612 -2.279 -6.317 1.00 96.12 87 TYR A O 1
ATOM 702 N N . ILE A 1 88 ? -1.081 -1.229 -4.398 1.00 96.56 88 ILE A N 1
ATOM 703 C CA . ILE A 1 88 ? -2.200 -0.276 -4.417 1.00 96.56 88 ILE A CA 1
ATOM 704 C C . ILE A 1 88 ? -1.725 1.135 -4.081 1.00 96.56 88 ILE A C 1
ATOM 706 O O . ILE A 1 88 ? -0.675 1.310 -3.460 1.00 96.56 88 ILE A O 1
ATOM 710 N N . SER A 1 89 ? -2.479 2.154 -4.487 1.00 94.38 89 SER A N 1
ATOM 711 C CA . SER A 1 89 ? -2.136 3.524 -4.114 1.00 94.38 89 SER A CA 1
ATOM 712 C C . SER A 1 89 ? -2.391 3.755 -2.619 1.00 94.38 89 SER A C 1
ATOM 714 O O . SER A 1 89 ? -3.351 3.242 -2.043 1.00 94.38 89 SER A O 1
ATOM 716 N N . ILE A 1 90 ? -1.527 4.542 -1.972 1.00 93.19 90 ILE A N 1
ATOM 717 C CA . ILE A 1 90 ? -1.685 4.837 -0.541 1.00 93.19 90 ILE A CA 1
ATOM 718 C C . ILE A 1 90 ? -2.930 5.685 -0.255 1.00 93.19 90 ILE A C 1
ATOM 720 O O . ILE A 1 90 ? -3.517 5.574 0.816 1.00 93.19 90 ILE A O 1
ATOM 724 N N . ARG A 1 91 ? -3.347 6.491 -1.241 1.00 93.31 91 ARG A N 1
ATOM 725 C C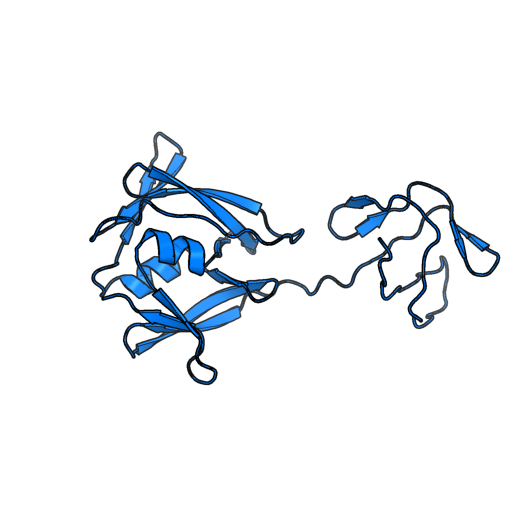A . ARG A 1 91 ? -4.559 7.313 -1.184 1.00 93.31 91 ARG A CA 1
ATOM 726 C C . ARG A 1 91 ? -5.804 6.438 -1.147 1.00 93.31 91 ARG A C 1
ATOM 728 O O . ARG A 1 91 ? -6.563 6.536 -0.194 1.00 93.31 91 ARG A O 1
ATOM 735 N N . ASP A 1 92 ? -5.931 5.513 -2.099 1.00 94.75 92 ASP A N 1
ATOM 736 C CA . ASP A 1 92 ? -7.074 4.595 -2.132 1.00 94.75 92 ASP A CA 1
ATOM 737 C C . ASP A 1 92 ? -7.098 3.706 -0.879 1.00 94.75 92 ASP A C 1
ATOM 739 O O . ASP A 1 92 ? -8.165 3.383 -0.362 1.00 94.75 92 ASP A O 1
ATOM 743 N N . PHE A 1 93 ? -5.926 3.330 -0.348 1.00 95.00 93 PHE A N 1
ATOM 744 C CA . PHE A 1 93 ? -5.860 2.573 0.901 1.00 95.00 93 PHE A CA 1
ATOM 745 C C . PHE A 1 93 ? -6.340 3.376 2.116 1.00 95.00 93 PHE A C 1
ATOM 747 O O . PHE A 1 93 ? -7.072 2.840 2.946 1.00 95.00 93 PHE A O 1
ATOM 754 N N . SER A 1 94 ? -5.960 4.652 2.218 1.00 95.12 94 SER A N 1
ATOM 755 C CA . SER A 1 94 ? -6.446 5.553 3.272 1.00 95.12 94 SER A CA 1
ATOM 756 C C . SER A 1 94 ? -7.968 5.713 3.194 1.00 95.12 94 SER A C 1
ATOM 758 O O . SER A 1 94 ? -8.650 5.552 4.208 1.00 95.12 94 SER A O 1
ATOM 760 N N . ASP A 1 95 ? -8.512 5.897 1.987 1.00 94.50 95 ASP A N 1
ATOM 761 C CA . ASP A 1 95 ? -9.956 6.018 1.758 1.00 94.50 95 ASP A CA 1
ATOM 762 C C . ASP A 1 95 ? -10.718 4.745 2.165 1.00 94.50 95 ASP A C 1
ATOM 764 O O . ASP A 1 95 ? -11.768 4.828 2.807 1.00 94.50 95 ASP A O 1
ATOM 768 N N . LEU A 1 96 ? -10.173 3.558 1.866 1.00 94.19 96 LEU A N 1
ATOM 769 C CA . LEU A 1 96 ? -10.758 2.281 2.294 1.00 94.19 96 LEU A CA 1
ATOM 770 C C . LEU A 1 96 ? -10.855 2.151 3.817 1.00 94.19 96 LEU A C 1
ATOM 772 O O . LEU A 1 96 ? -11.809 1.562 4.330 1.00 94.19 96 LEU A O 1
ATOM 776 N N . LEU A 1 97 ? -9.869 2.675 4.542 1.00 94.75 97 LEU A N 1
ATOM 777 C CA . LEU A 1 97 ? -9.791 2.561 5.996 1.00 94.75 97 LEU A CA 1
ATOM 778 C C . LEU A 1 97 ? -10.439 3.733 6.735 1.00 94.75 97 LEU A C 1
ATOM 780 O O . LEU A 1 97 ? -10.542 3.665 7.960 1.00 94.75 97 LEU A O 1
ATOM 784 N N . ALA A 1 98 ? -10.903 4.775 6.039 1.00 93.06 98 ALA A N 1
ATOM 785 C CA . ALA A 1 98 ? -11.358 6.036 6.632 1.00 93.06 98 ALA A CA 1
ATOM 786 C C . ALA A 1 98 ? -12.427 5.872 7.732 1.00 93.06 98 ALA A C 1
ATOM 788 O O . ALA A 1 98 ? -12.455 6.637 8.694 1.00 93.06 98 ALA A O 1
ATOM 789 N N . ASN A 1 99 ? -13.280 4.848 7.626 1.00 90.75 99 ASN A N 1
ATOM 790 C CA . ASN A 1 99 ? -14.351 4.562 8.590 1.00 90.75 99 ASN A CA 1
ATOM 791 C C . ASN A 1 99 ? -14.011 3.439 9.588 1.00 90.75 99 ASN A C 1
ATOM 793 O O . ASN A 1 99 ? -14.902 2.916 10.257 1.00 90.75 99 ASN A O 1
ATOM 797 N N . THR A 1 100 ? -12.743 3.046 9.683 1.00 93.31 100 THR A N 1
ATOM 798 C CA . THR A 1 100 ? -12.261 1.970 10.563 1.00 93.31 100 THR A CA 1
ATOM 799 C C . THR A 1 100 ? -11.455 2.538 11.735 1.00 93.31 100 THR A C 1
ATOM 801 O O . THR A 1 100 ? -11.160 3.737 11.799 1.00 93.31 100 THR A O 1
ATOM 804 N N . ASN A 1 101 ? -11.086 1.693 12.699 1.00 92.19 101 ASN A N 1
ATOM 805 C CA . ASN A 1 101 ? -10.163 2.108 13.758 1.00 92.19 101 ASN A CA 1
ATOM 806 C C . ASN A 1 101 ? -8.708 2.161 13.275 1.00 92.19 101 ASN A C 1
ATOM 808 O O . ASN A 1 101 ? -7.913 2.879 13.875 1.00 92.19 101 ASN A O 1
ATOM 812 N N . GLN A 1 102 ? -8.379 1.514 12.155 1.00 94.69 102 GLN A N 1
ATOM 813 C CA . GLN A 1 102 ? -7.038 1.527 11.558 1.00 94.69 102 GLN A CA 1
ATOM 814 C C . GLN A 1 102 ? -6.877 2.609 10.475 1.00 94.69 102 GLN A C 1
ATOM 816 O O . GLN A 1 102 ? -5.984 2.536 9.635 1.00 94.69 102 GLN A O 1
ATOM 821 N N . SER A 1 103 ? -7.749 3.624 10.470 1.00 95.19 103 SER A N 1
ATOM 822 C CA . SER A 1 103 ? -7.619 4.776 9.575 1.00 95.19 103 SER A CA 1
ATOM 823 C C . SER A 1 103 ? -6.300 5.513 9.815 1.00 95.19 103 SER A C 1
ATOM 825 O O . SER A 1 103 ? -5.846 5.638 10.957 1.00 95.19 103 SER A O 1
ATOM 827 N N . PHE A 1 104 ? -5.746 6.096 8.760 1.00 96.44 104 PHE A N 1
ATOM 828 C CA . PHE A 1 104 ? -4.586 6.973 8.840 1.00 96.44 104 PHE A CA 1
ATOM 829 C C . PHE A 1 104 ? -4.746 8.153 7.884 1.00 96.44 104 PHE A C 1
ATOM 831 O O . PHE A 1 104 ? -5.399 8.042 6.842 1.00 96.44 104 PHE A O 1
ATOM 838 N N . GLU A 1 105 ? -4.141 9.278 8.241 1.00 95.19 105 GLU A N 1
ATOM 839 C CA . GLU A 1 105 ? -4.127 10.496 7.440 1.00 95.19 105 GLU A CA 1
ATOM 840 C C . GLU A 1 105 ? -2.849 10.575 6.608 1.00 95.19 105 GLU A C 1
ATOM 842 O O . GLU A 1 105 ? -1.779 10.151 7.046 1.00 95.19 105 GLU A O 1
ATOM 847 N N . ILE A 1 106 ? -2.965 11.142 5.407 1.00 94.56 106 ILE A N 1
ATOM 848 C CA . ILE A 1 106 ? -1.836 11.397 4.513 1.00 94.56 106 ILE A CA 1
ATOM 849 C C . ILE A 1 106 ? -1.537 12.895 4.542 1.00 94.56 106 ILE A C 1
ATOM 851 O O . ILE A 1 106 ? -2.336 13.710 4.078 1.00 94.56 106 ILE A O 1
ATOM 855 N N . GLY A 1 107 ? -0.369 13.246 5.060 1.00 91.75 107 GLY A N 1
ATOM 856 C CA . GLY A 1 107 ? 0.186 14.590 5.084 1.00 91.75 107 GLY A CA 1
ATOM 857 C C . GLY A 1 107 ? 1.337 14.768 4.095 1.00 91.75 107 GLY A C 1
ATOM 858 O O . GLY A 1 107 ? 1.964 13.813 3.634 1.00 91.75 107 GLY A O 1
ATOM 859 N N . TRP A 1 108 ? 1.630 16.028 3.783 1.00 87.94 108 TRP A N 1
ATOM 860 C CA . TRP A 1 108 ? 2.829 16.431 3.056 1.00 87.94 108 TRP A CA 1
ATOM 861 C C . TRP A 1 108 ? 3.679 17.323 3.951 1.00 87.94 108 TRP A C 1
ATOM 863 O O . TRP A 1 108 ? 3.212 18.364 4.419 1.00 87.94 108 TRP A O 1
ATOM 873 N N . ASN A 1 109 ? 4.932 16.936 4.168 1.00 83.75 109 ASN A N 1
ATOM 874 C CA . ASN A 1 109 ? 5.889 17.753 4.890 1.00 83.75 109 ASN A CA 1
ATOM 875 C C . ASN A 1 109 ? 6.640 18.646 3.905 1.00 83.75 109 ASN A C 1
ATOM 877 O O . ASN A 1 109 ? 7.508 18.200 3.156 1.00 83.75 109 ASN A O 1
ATOM 881 N N . ASP A 1 110 ? 6.334 19.941 3.917 1.00 85.12 110 ASP A N 1
ATOM 882 C CA . ASP A 1 110 ? 6.966 20.892 3.006 1.00 85.12 110 ASP A CA 1
ATOM 883 C C . ASP A 1 110 ? 8.439 21.182 3.309 1.00 85.12 110 ASP A C 1
ATOM 885 O O . ASP A 1 110 ? 9.133 21.715 2.438 1.00 85.12 110 ASP A O 1
ATOM 889 N N . VAL A 1 111 ? 8.923 20.857 4.508 1.00 86.75 111 VAL A N 1
ATOM 890 C CA . VAL A 1 111 ? 10.320 21.065 4.902 1.00 86.75 111 VAL A CA 1
ATOM 891 C C . VAL A 1 111 ? 11.177 19.906 4.414 1.00 86.75 111 VAL A C 1
ATOM 893 O O . VAL A 1 111 ? 12.191 20.143 3.759 1.00 86.75 111 VAL A O 1
ATOM 896 N N . SER A 1 112 ? 10.764 18.668 4.695 1.00 81.44 112 SER A N 1
ATOM 897 C CA . SER A 1 112 ? 11.497 17.473 4.264 1.00 81.44 112 SER A CA 1
ATOM 898 C C . SER A 1 112 ? 11.138 17.009 2.849 1.00 81.44 112 SER A C 1
ATOM 900 O O . SER A 1 112 ? 11.887 16.237 2.264 1.00 81.44 112 SER A O 1
ATOM 902 N N . LYS A 1 113 ? 10.069 17.558 2.251 1.00 83.75 113 LYS A N 1
ATOM 903 C CA . LYS A 1 113 ? 9.546 17.207 0.915 1.00 83.75 113 LYS A CA 1
ATOM 904 C C . LYS A 1 113 ? 9.142 15.737 0.815 1.00 83.75 113 LYS A C 1
ATOM 906 O O . LYS A 1 113 ? 9.460 15.055 -0.158 1.00 83.75 113 LYS A O 1
ATOM 911 N N . GLU A 1 114 ? 8.416 15.273 1.825 1.00 81.62 114 GLU A N 1
ATOM 912 C CA . GLU A 1 114 ? 8.071 13.864 2.011 1.00 81.62 114 GLU A CA 1
ATOM 913 C C . GLU A 1 114 ? 6.592 13.679 2.364 1.00 81.62 114 GLU A C 1
ATOM 915 O O . GLU A 1 114 ? 5.928 14.582 2.879 1.00 81.62 114 GLU A O 1
ATOM 920 N N . ILE A 1 115 ? 6.082 12.477 2.090 1.00 85.06 115 ILE A N 1
ATOM 921 C CA . ILE A 1 115 ? 4.756 12.045 2.533 1.00 85.06 115 ILE A CA 1
ATOM 922 C C . ILE A 1 115 ? 4.873 11.567 3.981 1.00 85.06 115 ILE A C 1
ATOM 924 O O . ILE A 1 115 ? 5.667 10.671 4.278 1.00 85.06 115 ILE A O 1
ATOM 928 N N . GLU A 1 116 ? 4.057 12.140 4.860 1.00 90.81 116 GLU A N 1
ATOM 929 C CA . GLU A 1 116 ? 3.929 11.721 6.255 1.00 90.81 116 GLU A CA 1
ATOM 930 C C . GLU A 1 116 ? 2.581 11.045 6.463 1.00 90.81 116 GLU A C 1
ATOM 932 O O . GLU A 1 116 ? 1.560 11.499 5.951 1.00 90.81 116 GLU A O 1
ATOM 937 N N . LEU A 1 117 ? 2.580 9.949 7.208 1.00 95.00 117 LEU A N 1
ATOM 938 C CA . LEU A 1 117 ? 1.378 9.214 7.554 1.00 95.00 117 LEU A CA 1
ATOM 939 C C . LEU A 1 117 ? 1.156 9.296 9.057 1.00 95.00 117 LEU A C 1
ATOM 941 O O . LEU A 1 117 ? 2.073 9.024 9.835 1.00 95.00 117 LEU A O 1
ATOM 945 N N . SER A 1 118 ? -0.068 9.626 9.443 1.00 95.81 118 SER A N 1
ATOM 946 C CA . SER A 1 118 ? -0.463 9.746 10.846 1.00 95.81 118 SER A CA 1
ATOM 947 C C . SER A 1 118 ? -1.539 8.719 11.145 1.00 95.81 118 SER A C 1
ATOM 949 O O . SER A 1 118 ? -2.638 8.793 10.592 1.00 95.81 118 SER A O 1
ATOM 951 N N . SER A 1 119 ? -1.234 7.736 11.984 1.00 96.00 119 SER A N 1
ATOM 952 C CA . SER A 1 119 ? -2.184 6.682 12.333 1.00 96.00 119 SER A CA 1
ATOM 953 C C . SER A 1 119 ? -3.179 7.144 13.407 1.00 96.00 119 SER A C 1
ATOM 955 O O . SER A 1 119 ? -2.882 8.000 14.242 1.00 96.00 119 SER A O 1
ATOM 957 N N . LYS A 1 120 ? -4.377 6.549 13.417 1.00 94.81 120 LYS A N 1
ATOM 958 C CA . LYS A 1 120 ? -5.366 6.766 14.487 1.00 94.81 120 LYS A CA 1
ATOM 959 C C . LYS A 1 120 ? -5.140 5.856 15.699 1.00 94.81 120 LYS A C 1
ATOM 961 O O . LYS A 1 120 ? -5.335 6.296 16.830 1.00 94.81 120 LYS A O 1
ATOM 966 N N . SER A 1 121 ? -4.761 4.600 15.460 1.00 92.62 121 SER A N 1
ATOM 967 C CA . SER A 1 121 ? -4.624 3.552 16.491 1.00 92.62 121 SER A CA 1
ATOM 968 C C . SER A 1 121 ? -3.178 3.151 16.800 1.00 92.62 121 SER A C 1
ATOM 970 O O . SER A 1 121 ? -2.947 2.268 17.626 1.00 92.62 121 SER A O 1
ATOM 972 N N . GLY A 1 122 ? -2.200 3.812 16.182 1.00 93.62 122 GLY A N 1
ATOM 973 C CA . GLY A 1 122 ? -0.784 3.469 16.264 1.00 93.62 122 GLY A CA 1
ATOM 974 C C . GLY A 1 122 ? -0.298 2.645 15.068 1.00 93.62 122 GLY A C 1
ATOM 975 O O . GLY A 1 122 ? -1.069 2.210 14.212 1.00 93.62 122 GLY A O 1
ATOM 976 N N . ILE A 1 123 ? 1.015 2.420 15.042 1.00 95.00 123 ILE A N 1
ATOM 977 C CA . ILE A 1 123 ? 1.713 1.616 14.033 1.00 95.00 123 ILE A CA 1
ATOM 978 C C . ILE A 1 123 ? 2.279 0.318 14.622 1.00 95.00 123 ILE A C 1
ATOM 980 O O . ILE A 1 123 ? 2.693 0.256 15.785 1.00 95.00 123 ILE A O 1
ATOM 984 N N . ASN A 1 124 ? 2.391 -0.717 13.792 1.00 92.12 124 ASN A N 1
ATOM 985 C CA . ASN A 1 124 ? 3.153 -1.915 14.107 1.00 92.12 124 ASN A CA 1
ATOM 986 C C . ASN A 1 124 ? 4.658 -1.629 14.018 1.00 92.12 124 ASN A C 1
ATOM 988 O O . ASN A 1 124 ? 5.232 -1.408 12.952 1.00 92.12 124 ASN A O 1
ATOM 992 N N . THR A 1 125 ? 5.321 -1.689 15.166 1.00 88.31 125 THR A N 1
ATOM 993 C CA . THR A 1 125 ? 6.763 -1.448 15.287 1.00 88.31 125 THR A CA 1
ATOM 994 C C . THR A 1 125 ? 7.625 -2.675 14.982 1.00 88.31 125 THR A C 1
ATOM 996 O O . THR A 1 125 ? 8.833 -2.518 14.785 1.00 88.31 125 THR A O 1
ATOM 999 N N . ASN A 1 126 ? 7.023 -3.864 14.888 1.00 89.56 126 ASN A N 1
ATOM 1000 C CA . ASN A 1 126 ? 7.675 -5.131 14.536 1.00 89.56 126 ASN A CA 1
ATOM 1001 C C . ASN A 1 126 ? 7.500 -5.458 13.043 1.00 89.56 126 ASN A C 1
ATOM 1003 O O . ASN A 1 126 ? 7.296 -6.608 12.664 1.00 89.56 126 ASN A O 1
ATOM 1007 N N . PHE A 1 127 ? 7.510 -4.425 12.204 1.00 88.44 127 PHE A N 1
ATOM 1008 C CA . PHE A 1 127 ? 7.377 -4.554 10.762 1.00 88.44 127 PHE A CA 1
ATOM 1009 C C . PHE A 1 127 ? 8.624 -5.190 10.135 1.00 88.44 127 PHE A C 1
ATOM 1011 O O . PHE A 1 127 ? 9.741 -4.717 10.352 1.00 88.44 127 PHE A O 1
ATOM 1018 N N . GLU A 1 128 ? 8.410 -6.188 9.279 1.00 86.75 128 GLU A N 1
ATOM 1019 C CA . GLU A 1 128 ? 9.426 -6.747 8.390 1.00 86.75 128 GLU A CA 1
ATOM 1020 C C . GLU A 1 128 ? 8.852 -6.882 6.974 1.00 86.75 128 GLU A C 1
ATOM 1022 O O . GLU A 1 128 ? 7.857 -7.577 6.751 1.00 86.75 128 GLU A O 1
ATOM 1027 N N . SER A 1 129 ? 9.480 -6.217 5.998 1.00 88.06 129 SER A N 1
ATOM 1028 C CA . SER A 1 129 ? 9.076 -6.320 4.593 1.00 88.06 129 SER A CA 1
ATOM 1029 C C . SER A 1 129 ? 9.634 -7.595 3.960 1.00 88.06 129 SER A C 1
ATOM 1031 O O . SER A 1 129 ? 10.830 -7.882 4.023 1.00 88.06 129 SER A O 1
ATOM 1033 N N . THR A 1 130 ? 8.765 -8.343 3.282 1.00 89.06 130 THR A N 1
ATOM 1034 C CA . THR A 1 130 ? 9.156 -9.471 2.425 1.00 89.06 130 THR A CA 1
ATOM 1035 C C . THR A 1 130 ? 9.289 -9.001 0.980 1.00 89.06 130 THR A C 1
ATOM 1037 O O . THR A 1 130 ? 8.293 -8.804 0.288 1.00 89.06 130 THR A O 1
ATOM 1040 N N . LYS A 1 131 ? 10.510 -8.794 0.494 1.00 89.12 131 LYS A N 1
ATOM 1041 C CA . LYS A 1 131 ? 10.719 -8.309 -0.876 1.00 89.12 131 LYS A CA 1
ATOM 1042 C C . LYS A 1 131 ? 10.681 -9.451 -1.889 1.00 89.12 131 LYS A C 1
ATOM 1044 O O . LYS A 1 131 ? 11.225 -10.524 -1.636 1.00 89.12 131 LYS A O 1
ATOM 1049 N N . ILE A 1 132 ? 10.093 -9.193 -3.054 1.00 87.88 132 ILE A N 1
ATOM 1050 C CA . ILE A 1 132 ? 10.209 -10.066 -4.229 1.00 87.88 132 ILE A CA 1
ATOM 1051 C C . ILE A 1 132 ? 11.182 -9.453 -5.242 1.00 87.88 132 ILE A C 1
ATOM 1053 O O . ILE A 1 132 ? 11.334 -8.235 -5.303 1.00 87.88 132 ILE A O 1
ATOM 1057 N N . SER A 1 133 ? 11.869 -10.279 -6.029 1.00 84.69 133 SER A N 1
ATOM 1058 C CA . SER A 1 133 ? 12.772 -9.785 -7.073 1.00 84.69 133 SER A CA 1
ATOM 1059 C C . SER A 1 133 ? 12.011 -9.663 -8.388 1.00 84.69 133 SER A C 1
ATOM 1061 O O . SER A 1 133 ? 11.618 -10.671 -8.966 1.00 84.69 133 SER A O 1
ATOM 1063 N N . HIS A 1 134 ? 11.788 -8.432 -8.847 1.00 82.12 134 HIS A N 1
ATOM 1064 C CA . HIS A 1 134 ? 11.173 -8.160 -10.143 1.00 82.12 134 HIS A CA 1
ATOM 1065 C C . HIS A 1 134 ? 11.709 -6.836 -10.704 1.00 82.12 134 HIS A C 1
ATOM 1067 O O . HIS A 1 134 ? 11.764 -5.838 -9.988 1.00 82.12 134 HIS A O 1
ATOM 1073 N N . GLY A 1 135 ? 12.102 -6.812 -11.983 1.00 76.75 135 GLY A N 1
ATOM 1074 C CA . GLY A 1 135 ? 12.847 -5.692 -12.585 1.00 76.75 135 GLY A CA 1
ATOM 1075 C C . GLY A 1 135 ? 12.084 -4.364 -12.674 1.00 76.75 135 GLY A C 1
ATOM 1076 O O . GLY A 1 135 ? 12.699 -3.315 -12.826 1.00 76.75 135 GLY A O 1
ATOM 1077 N N . SER A 1 136 ? 10.755 -4.399 -12.567 1.00 83.94 136 SER A N 1
ATOM 1078 C CA . SER A 1 136 ? 9.905 -3.198 -12.548 1.00 83.94 136 SER A CA 1
ATOM 1079 C C . SER A 1 136 ? 9.644 -2.641 -11.145 1.00 83.94 136 SER A C 1
ATOM 1081 O O . SER A 1 136 ? 8.972 -1.618 -11.023 1.00 83.94 136 SER A O 1
ATOM 1083 N N . LEU A 1 137 ? 10.106 -3.323 -10.093 1.00 89.00 137 LEU A N 1
ATOM 1084 C CA . LEU A 1 137 ? 9.902 -2.901 -8.710 1.00 89.00 137 LEU 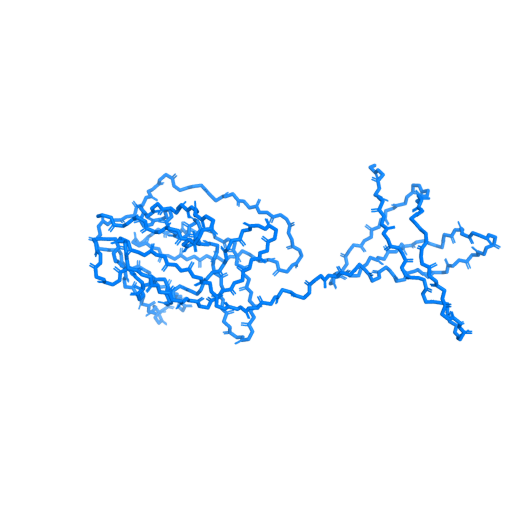A CA 1
ATOM 1085 C C . LEU A 1 137 ? 11.050 -2.013 -8.236 1.00 89.00 137 LEU A C 1
ATOM 1087 O O . LEU A 1 137 ? 12.196 -2.152 -8.656 1.00 89.00 137 LEU A O 1
ATOM 1091 N N . SER A 1 138 ? 10.727 -1.090 -7.345 1.00 91.12 138 SER A N 1
ATOM 1092 C CA . SER A 1 138 ? 11.672 -0.208 -6.662 1.00 91.12 138 SER A CA 1
ATOM 1093 C C . SER A 1 138 ? 11.397 -0.236 -5.163 1.00 91.12 138 SER A C 1
ATOM 1095 O O . SER A 1 138 ? 10.395 -0.793 -4.728 1.00 91.12 138 SER A O 1
ATOM 1097 N N . ASP A 1 139 ? 12.276 0.365 -4.372 1.00 91.88 139 ASP A N 1
ATOM 1098 C CA . ASP A 1 139 ? 12.039 0.582 -2.949 1.00 91.88 139 ASP A CA 1
ATOM 1099 C C . ASP A 1 139 ? 11.748 2.065 -2.703 1.00 91.88 139 ASP A C 1
ATOM 1101 O O . ASP A 1 139 ? 12.298 2.953 -3.361 1.00 91.88 139 ASP A O 1
ATOM 1105 N N . SER A 1 140 ? 10.837 2.353 -1.782 1.00 90.50 140 SER A N 1
ATOM 1106 C CA . SER A 1 140 ? 10.492 3.712 -1.372 1.00 90.50 140 SER A CA 1
ATOM 1107 C C . SER A 1 140 ? 10.426 3.802 0.142 1.00 90.50 140 SER A C 1
ATOM 1109 O O . SER A 1 140 ? 9.989 2.868 0.815 1.00 90.50 140 SER A O 1
ATOM 1111 N N . TYR A 1 141 ? 10.847 4.947 0.668 1.00 90.50 141 TYR A N 1
ATOM 1112 C CA . TYR A 1 141 ? 10.767 5.241 2.089 1.00 90.50 141 TYR A CA 1
ATOM 1113 C C . TYR A 1 141 ? 9.495 6.025 2.381 1.00 90.50 141 TYR A C 1
ATOM 1115 O O . TYR A 1 141 ? 9.199 7.013 1.709 1.00 90.50 141 TYR A O 1
ATOM 1123 N N . ILE A 1 142 ? 8.759 5.584 3.393 1.00 90.75 142 ILE A N 1
ATOM 1124 C CA . ILE A 1 142 ? 7.618 6.312 3.940 1.00 90.75 142 ILE A CA 1
ATOM 1125 C C . ILE A 1 142 ? 7.832 6.551 5.428 1.00 90.75 142 ILE A C 1
ATOM 1127 O O . ILE A 1 142 ? 8.472 5.746 6.113 1.00 90.75 142 ILE A O 1
ATOM 1131 N N . LYS A 1 143 ? 7.275 7.650 5.928 1.00 92.81 143 LYS A N 1
ATOM 1132 C CA . LYS A 1 143 ? 7.312 7.994 7.343 1.00 92.81 143 LYS A CA 1
ATOM 1133 C C . LYS A 1 143 ? 5.909 7.845 7.925 1.00 92.81 143 LYS A C 1
ATOM 1135 O O . LYS A 1 143 ? 5.006 8.556 7.497 1.00 92.81 143 LYS A O 1
ATOM 1140 N N . ALA A 1 144 ? 5.729 6.931 8.875 1.00 94.25 144 ALA A N 1
ATOM 1141 C CA . ALA A 1 144 ? 4.478 6.751 9.611 1.00 94.25 144 ALA A CA 1
ATOM 1142 C C . ALA A 1 144 ? 4.731 6.925 11.112 1.00 94.25 144 ALA A C 1
ATOM 1144 O O . ALA A 1 144 ? 5.639 6.286 11.643 1.00 94.25 144 ALA A O 1
ATOM 1145 N N . ASP A 1 145 ? 3.977 7.806 11.774 1.00 94.50 145 ASP A N 1
ATOM 1146 C CA . ASP A 1 145 ? 4.132 8.158 13.198 1.00 94.50 145 ASP A CA 1
ATOM 1147 C C . ASP A 1 145 ? 5.602 8.371 13.612 1.00 94.50 145 ASP A C 1
ATOM 1149 O O . ASP A 1 145 ? 6.131 7.735 14.525 1.00 94.50 145 ASP A O 1
ATOM 1153 N N . ASP A 1 146 ? 6.298 9.238 12.873 1.00 91.50 146 ASP A N 1
ATOM 1154 C CA . ASP A 1 146 ? 7.720 9.556 13.064 1.00 91.50 146 ASP A CA 1
ATOM 1155 C C . ASP A 1 146 ? 8.720 8.405 12.871 1.00 91.50 146 ASP A C 1
ATOM 1157 O O . ASP A 1 146 ? 9.917 8.556 13.143 1.00 91.50 146 ASP A O 1
ATOM 1161 N N . ARG A 1 147 ? 8.276 7.282 12.302 1.00 92.62 147 ARG A N 1
ATOM 1162 C CA . ARG A 1 147 ? 9.122 6.131 11.989 1.00 92.62 147 ARG A CA 1
ATOM 1163 C C . ARG A 1 147 ? 9.231 5.877 10.491 1.00 92.62 147 ARG A C 1
ATOM 1165 O O . ARG A 1 147 ? 8.247 5.896 9.761 1.00 92.62 147 ARG A O 1
ATOM 1172 N N . TRP A 1 148 ? 10.452 5.587 10.053 1.00 92.00 148 TRP A N 1
ATOM 1173 C CA . TRP A 1 148 ? 10.765 5.245 8.670 1.00 92.00 148 TRP A CA 1
ATOM 1174 C C . TRP A 1 148 ? 10.522 3.769 8.369 1.00 92.00 148 TRP A C 1
ATOM 1176 O O . TRP A 1 148 ? 10.958 2.895 9.123 1.00 92.00 148 TRP A O 1
ATOM 1186 N N . PHE A 1 149 ? 9.888 3.513 7.228 1.00 92.81 149 PHE A N 1
ATOM 1187 C CA . PHE A 1 149 ? 9.663 2.185 6.674 1.00 92.81 149 PHE A CA 1
ATOM 1188 C C . PHE A 1 149 ? 10.110 2.156 5.219 1.00 92.81 149 PHE A C 1
ATOM 1190 O O . PHE A 1 149 ? 9.802 3.062 4.447 1.00 92.81 149 PHE A O 1
ATOM 1197 N N . GLU A 1 150 ? 10.826 1.101 4.854 1.00 92.94 150 GLU A N 1
ATOM 1198 C CA . GLU A 1 150 ? 11.193 0.818 3.473 1.00 92.94 150 GLU A CA 1
ATOM 1199 C C . GLU A 1 150 ? 10.202 -0.191 2.899 1.00 92.94 150 GLU A C 1
ATOM 1201 O O . GLU A 1 150 ? 10.022 -1.277 3.457 1.00 92.94 150 GLU A O 1
ATOM 1206 N N . ILE A 1 151 ? 9.540 0.181 1.808 1.00 93.81 151 ILE A N 1
ATOM 1207 C CA . ILE A 1 151 ? 8.482 -0.617 1.193 1.00 93.81 151 ILE A CA 1
ATOM 1208 C C . ILE A 1 151 ? 8.750 -0.741 -0.293 1.00 93.81 151 ILE A C 1
ATOM 1210 O O . ILE A 1 151 ? 9.117 0.225 -0.962 1.00 93.81 151 ILE A O 1
ATOM 1214 N N . GLN A 1 152 ? 8.494 -1.933 -0.815 1.00 94.38 152 GLN A N 1
ATOM 1215 C CA . GLN A 1 152 ? 8.569 -2.175 -2.239 1.00 94.38 152 GLN A CA 1
ATOM 1216 C C . GLN A 1 152 ? 7.398 -1.519 -2.980 1.00 94.38 152 GLN A C 1
ATOM 1218 O O . GLN A 1 152 ? 6.227 -1.671 -2.608 1.00 94.38 152 GLN A O 1
ATOM 1223 N N . THR A 1 153 ? 7.716 -0.821 -4.061 1.00 94.62 153 THR A N 1
ATOM 1224 C CA . THR A 1 153 ? 6.778 -0.045 -4.861 1.00 94.62 153 THR A CA 1
ATOM 1225 C C . THR A 1 153 ? 6.877 -0.360 -6.345 1.00 94.62 153 THR A C 1
ATOM 1227 O O . THR A 1 153 ? 7.876 -0.870 -6.855 1.00 94.62 153 THR A O 1
ATOM 1230 N N . TYR A 1 154 ? 5.802 -0.028 -7.046 1.00 93.88 154 TYR A N 1
ATOM 1231 C CA . TYR A 1 154 ? 5.713 -0.008 -8.495 1.00 93.88 154 TYR A CA 1
ATOM 1232 C C . TYR A 1 154 ? 5.216 1.370 -8.929 1.00 93.88 154 TYR A C 1
ATOM 1234 O O . TYR A 1 154 ? 4.275 1.896 -8.338 1.00 93.88 154 TYR A O 1
ATOM 1242 N N . SER A 1 155 ? 5.829 1.964 -9.950 1.00 91.38 155 SER A N 1
ATOM 1243 C CA . SER A 1 155 ? 5.402 3.262 -10.482 1.00 91.38 155 SER A CA 1
ATOM 1244 C C . SER A 1 155 ? 4.824 3.097 -11.882 1.00 91.38 155 SER A C 1
ATOM 1246 O O . SER A 1 155 ? 5.496 2.583 -12.773 1.00 91.38 155 SER A O 1
ATOM 1248 N N . ALA A 1 156 ? 3.595 3.569 -12.077 1.00 87.69 156 ALA A N 1
ATOM 1249 C CA . ALA A 1 156 ? 2.917 3.604 -13.371 1.00 87.69 156 ALA A CA 1
ATOM 1250 C C . ALA A 1 156 ? 2.002 4.825 -13.459 1.00 87.69 156 ALA A C 1
ATOM 1252 O O . ALA A 1 156 ? 1.385 5.217 -12.468 1.00 87.69 156 ALA A O 1
ATOM 1253 N N . ASP A 1 157 ? 1.917 5.432 -14.644 1.00 86.62 157 ASP A N 1
ATOM 1254 C CA . ASP A 1 157 ? 1.040 6.576 -14.929 1.00 86.62 157 ASP A CA 1
ATOM 1255 C C . ASP A 1 157 ? 1.188 7.747 -13.933 1.00 86.62 157 ASP A C 1
ATOM 1257 O O . ASP A 1 157 ? 0.215 8.385 -13.535 1.00 86.62 157 ASP A O 1
ATOM 1261 N N . GLY A 1 158 ? 2.416 8.011 -13.467 1.00 86.06 158 GLY A N 1
ATOM 1262 C CA . GLY A 1 158 ? 2.690 9.064 -12.480 1.00 86.06 158 GLY A CA 1
ATOM 1263 C C . GLY A 1 158 ? 2.156 8.779 -11.069 1.00 86.06 158 GLY A C 1
ATOM 1264 O O . GLY A 1 158 ? 2.165 9.672 -10.224 1.00 86.06 158 GLY A O 1
ATOM 1265 N N . THR A 1 159 ? 1.701 7.553 -10.803 1.00 90.19 159 THR A N 1
ATOM 1266 C CA . THR A 1 159 ? 1.252 7.082 -9.488 1.00 90.19 159 THR A CA 1
ATOM 1267 C C . THR A 1 159 ? 2.198 6.012 -8.957 1.00 90.19 159 THR A C 1
ATOM 1269 O O . THR A 1 159 ? 2.669 5.152 -9.702 1.00 90.19 159 THR A O 1
ATOM 1272 N N . THR A 1 160 ? 2.452 6.051 -7.651 1.00 92.81 160 THR A N 1
ATOM 1273 C CA . THR A 1 160 ? 3.223 5.029 -6.940 1.00 92.81 160 THR A CA 1
ATOM 1274 C C . THR A 1 160 ? 2.274 4.087 -6.209 1.00 92.81 160 THR A C 1
ATOM 1276 O O . THR A 1 160 ? 1.443 4.515 -5.404 1.00 92.81 160 THR A O 1
ATOM 1279 N N . TYR A 1 161 ? 2.412 2.801 -6.502 1.00 95.38 161 TYR A N 1
ATOM 1280 C CA . TYR A 1 161 ? 1.667 1.703 -5.910 1.00 95.38 161 TYR A CA 1
ATOM 1281 C C . TYR A 1 161 ? 2.560 0.999 -4.893 1.00 95.38 161 TYR A C 1
ATOM 1283 O O . TYR A 1 161 ? 3.672 0.577 -5.209 1.00 95.38 161 TYR A O 1
ATOM 1291 N N . PHE A 1 162 ? 2.074 0.875 -3.667 1.00 95.75 162 PHE A N 1
ATOM 1292 C CA . PHE A 1 162 ? 2.782 0.286 -2.540 1.00 95.75 162 PHE A CA 1
ATOM 1293 C C . PHE A 1 162 ? 2.317 -1.144 -2.335 1.00 95.75 162 PHE A C 1
ATOM 1295 O O . PHE A 1 162 ? 1.132 -1.443 -2.500 1.00 95.75 162 PHE A O 1
ATOM 1302 N N . LYS A 1 163 ? 3.238 -2.027 -1.947 1.00 96.19 163 LYS A N 1
ATOM 1303 C CA . LYS 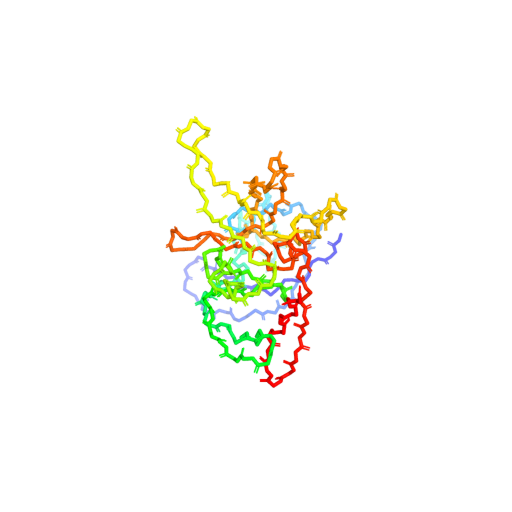A 1 163 ? 2.906 -3.405 -1.591 1.00 96.19 163 LYS A CA 1
ATOM 1304 C C . LYS A 1 163 ? 1.839 -3.426 -0.493 1.00 96.19 163 LYS A C 1
ATOM 1306 O O . LYS A 1 163 ? 2.099 -3.032 0.643 1.00 96.19 163 LYS A O 1
ATOM 1311 N N . LEU A 1 164 ? 0.647 -3.925 -0.830 1.00 96.31 164 LEU A N 1
ATOM 1312 C CA . LEU A 1 164 ? -0.548 -3.862 0.020 1.00 96.31 164 LEU A CA 1
ATOM 1313 C C . LEU A 1 164 ? -0.307 -4.489 1.395 1.00 96.31 164 LEU A C 1
ATOM 1315 O O . LEU A 1 164 ? -0.660 -3.913 2.416 1.00 96.31 164 LEU A O 1
ATOM 1319 N N . ARG A 1 165 ? 0.303 -5.677 1.430 1.00 95.44 165 ARG A N 1
ATOM 1320 C CA . ARG A 1 165 ? 0.545 -6.389 2.693 1.00 95.44 165 ARG A CA 1
ATOM 1321 C C . ARG A 1 165 ? 1.488 -5.628 3.618 1.00 95.44 165 ARG A C 1
ATOM 1323 O O . ARG A 1 165 ? 1.308 -5.695 4.827 1.00 95.44 165 ARG A O 1
ATOM 1330 N N . ASP A 1 166 ? 2.458 -4.912 3.058 1.00 95.75 166 ASP A N 1
ATOM 1331 C CA . ASP A 1 166 ? 3.440 -4.182 3.850 1.00 95.75 166 ASP A CA 1
ATOM 1332 C C . ASP A 1 166 ? 2.797 -2.938 4.466 1.00 95.75 166 ASP A C 1
ATOM 1334 O O . ASP A 1 166 ? 2.855 -2.754 5.680 1.00 95.75 166 ASP A O 1
ATOM 1338 N N . ILE A 1 167 ? 2.100 -2.131 3.657 1.00 95.12 167 ILE A N 1
ATOM 1339 C CA . ILE A 1 167 ? 1.411 -0.940 4.169 1.00 95.12 167 ILE A CA 1
ATOM 1340 C C . ILE A 1 167 ? 0.295 -1.308 5.156 1.00 95.12 167 ILE A C 1
ATOM 1342 O O . ILE A 1 167 ? 0.146 -0.654 6.182 1.00 95.12 167 ILE A O 1
ATOM 1346 N N . ALA A 1 168 ? -0.439 -2.395 4.908 1.00 95.12 168 ALA A N 1
ATOM 1347 C CA . ALA A 1 168 ? -1.453 -2.889 5.832 1.00 95.12 168 ALA A CA 1
ATOM 1348 C C . ALA A 1 168 ? -0.843 -3.325 7.170 1.00 95.12 168 ALA A C 1
ATOM 1350 O O . ALA A 1 168 ? -1.342 -2.944 8.226 1.00 95.12 168 ALA A O 1
ATOM 1351 N N . ASN A 1 169 ? 0.278 -4.054 7.138 1.00 94.81 169 ASN A N 1
ATOM 1352 C CA . ASN A 1 169 ? 0.948 -4.503 8.353 1.00 94.81 169 ASN A CA 1
ATOM 1353 C C . ASN A 1 169 ? 1.419 -3.332 9.228 1.00 94.81 169 ASN A C 1
ATOM 1355 O O . ASN A 1 169 ? 1.296 -3.420 10.448 1.00 94.81 169 ASN A O 1
ATOM 1359 N N . ILE A 1 170 ? 1.895 -2.235 8.623 1.00 95.38 170 ILE A N 1
ATOM 1360 C CA . ILE A 1 170 ? 2.292 -1.016 9.349 1.00 95.38 170 ILE A CA 1
ATOM 1361 C C . ILE A 1 170 ? 1.133 -0.464 10.177 1.00 95.38 170 ILE A C 1
ATOM 1363 O O . ILE A 1 170 ? 1.357 -0.069 11.314 1.00 95.38 170 ILE A O 1
ATOM 1367 N N . PHE A 1 171 ? -0.093 -0.486 9.658 1.00 95.00 171 PHE A N 1
ATOM 1368 C CA . PHE A 1 171 ? -1.283 -0.006 10.371 1.00 95.00 171 PHE A CA 1
ATOM 1369 C C . PHE A 1 171 ? -2.039 -1.115 11.112 1.00 95.00 171 PHE A C 1
ATOM 1371 O O . PHE A 1 171 ? -3.202 -0.941 11.447 1.00 95.00 171 PHE A O 1
ATOM 1378 N N . GLY A 1 172 ? -1.418 -2.279 11.343 1.00 93.12 172 GLY A N 1
ATOM 1379 C CA . GLY A 1 172 ? -2.065 -3.382 12.062 1.00 93.12 172 GLY A CA 1
ATOM 1380 C C . GLY A 1 172 ? -3.292 -3.963 11.349 1.00 93.12 172 GLY A C 1
ATOM 1381 O O . GLY A 1 172 ? -4.146 -4.565 11.991 1.00 93.12 172 GLY A O 1
ATOM 1382 N N . VAL A 1 173 ? -3.387 -3.783 10.032 1.00 94.38 173 VAL A N 1
ATOM 1383 C CA . VAL A 1 173 ? -4.479 -4.287 9.198 1.00 94.38 173 VAL A CA 1
ATOM 1384 C C . VAL A 1 173 ? -4.128 -5.670 8.668 1.00 94.38 173 VAL A C 1
ATOM 1386 O O . VAL A 1 173 ? -3.061 -5.884 8.082 1.00 94.38 173 VAL A O 1
ATOM 1389 N N . GLU A 1 174 ? -5.052 -6.614 8.817 1.00 93.44 174 GLU A N 1
ATOM 1390 C CA . GLU A 1 174 ? -4.876 -7.963 8.293 1.00 93.44 174 GLU A CA 1
ATOM 1391 C C . GLU A 1 174 ? -5.415 -8.076 6.864 1.00 93.44 174 GLU A C 1
ATOM 1393 O O . GLU A 1 174 ? -6.529 -7.649 6.553 1.00 93.44 174 GLU A O 1
ATOM 1398 N N . ILE A 1 175 ? -4.610 -8.686 5.987 1.00 94.38 175 ILE A N 1
ATOM 1399 C CA . ILE A 1 175 ? -4.951 -8.909 4.578 1.00 94.38 175 ILE A CA 1
ATOM 1400 C C . ILE A 1 175 ? -5.160 -10.400 4.318 1.00 94.38 175 ILE A C 1
ATOM 1402 O O . ILE A 1 175 ? -4.205 -11.190 4.278 1.00 94.38 175 ILE A O 1
ATOM 1406 N N . GLY A 1 176 ? -6.414 -10.764 4.081 1.00 93.62 176 GLY A N 1
ATOM 1407 C CA . GLY A 1 176 ? -6.857 -12.077 3.632 1.00 93.62 176 GLY A CA 1
ATOM 1408 C C . GLY A 1 176 ? -7.118 -12.141 2.126 1.00 93.62 176 GLY A C 1
ATOM 1409 O O . GLY A 1 176 ? -7.035 -11.149 1.398 1.00 93.62 176 GLY A O 1
ATOM 1410 N N . TRP A 1 177 ? -7.441 -13.343 1.658 1.00 92.62 177 TRP A N 1
ATOM 1411 C CA . TRP A 1 177 ? -7.861 -13.603 0.285 1.00 92.62 177 TRP A CA 1
ATOM 1412 C C . TRP A 1 177 ? -9.025 -14.591 0.275 1.00 92.62 177 TRP A C 1
ATOM 1414 O O . TRP A 1 177 ? -8.968 -15.613 0.958 1.00 92.62 177 TRP A O 1
ATOM 1424 N N . ASP A 1 178 ? -10.038 -14.300 -0.532 1.00 92.56 178 ASP A N 1
ATOM 1425 C CA . ASP A 1 178 ? -11.157 -15.183 -0.837 1.00 92.56 178 ASP A CA 1
ATOM 1426 C C . ASP A 1 178 ? -11.324 -15.319 -2.358 1.00 92.56 178 ASP A C 1
ATOM 1428 O O . ASP A 1 178 ? -11.186 -14.353 -3.106 1.00 92.56 178 ASP A O 1
ATOM 1432 N N . ALA A 1 179 ? -11.644 -16.525 -2.831 1.00 88.31 179 ALA A N 1
ATOM 1433 C CA . ALA A 1 179 ? -11.751 -16.802 -4.265 1.00 88.31 179 ALA A CA 1
ATOM 1434 C C . ALA A 1 179 ? -12.923 -16.072 -4.950 1.00 88.31 179 ALA A C 1
ATOM 1436 O O . ALA A 1 179 ? -12.880 -15.860 -6.160 1.00 88.31 179 ALA A O 1
ATOM 1437 N N . THR A 1 180 ? -13.962 -15.703 -4.196 1.00 86.75 180 THR A N 1
ATOM 1438 C CA . THR A 1 180 ? -15.161 -15.017 -4.702 1.00 86.75 180 THR A CA 1
ATOM 1439 C C . THR A 1 180 ? -15.096 -13.517 -4.427 1.00 86.75 180 THR A C 1
ATOM 1441 O O . THR A 1 180 ? -15.394 -12.708 -5.304 1.00 86.75 180 THR A O 1
ATOM 1444 N N . ALA A 1 181 ? -14.706 -13.138 -3.211 1.00 83.81 181 ALA A N 1
ATOM 1445 C CA . ALA A 1 181 ? -14.706 -11.758 -2.733 1.00 83.81 181 ALA A CA 1
ATOM 1446 C C . ALA A 1 181 ? -13.379 -11.013 -2.972 1.00 83.81 181 ALA A C 1
ATOM 1448 O O . ALA A 1 181 ? -13.337 -9.792 -2.828 1.00 83.81 181 ALA A O 1
ATOM 1449 N N . GLY A 1 182 ? -12.316 -11.709 -3.380 1.00 91.38 182 GLY A N 1
ATOM 1450 C CA . GLY A 1 182 ? -11.017 -11.113 -3.676 1.00 91.38 182 GLY A CA 1
ATOM 1451 C C . GLY A 1 182 ? -10.218 -10.795 -2.414 1.00 91.38 182 GLY A C 1
ATOM 1452 O O . GLY A 1 182 ? -10.050 -11.638 -1.532 1.00 91.38 182 GLY A O 1
ATOM 1453 N N . ILE A 1 183 ? -9.674 -9.582 -2.337 1.00 94.31 183 ILE A N 1
ATOM 1454 C CA . ILE A 1 183 ? -8.868 -9.144 -1.193 1.00 94.31 183 ILE A CA 1
ATOM 1455 C C . ILE A 1 183 ? -9.801 -8.911 -0.005 1.00 94.31 183 ILE A C 1
ATOM 1457 O O . ILE A 1 183 ? -10.759 -8.150 -0.109 1.00 94.31 183 ILE A O 1
ATOM 1461 N N . ILE A 1 184 ? -9.503 -9.525 1.137 1.00 94.44 184 ILE A N 1
ATOM 1462 C CA . ILE A 1 184 ? -10.234 -9.286 2.385 1.00 94.44 184 ILE A CA 1
ATOM 1463 C C . ILE A 1 184 ? -9.377 -8.402 3.282 1.00 94.44 184 ILE A C 1
ATOM 1465 O O . ILE A 1 184 ? -8.215 -8.714 3.530 1.00 94.44 184 ILE A O 1
ATOM 1469 N N . VAL A 1 185 ? -9.950 -7.305 3.756 1.00 93.50 185 VAL A N 1
ATOM 1470 C CA . VAL A 1 185 ? -9.322 -6.362 4.679 1.00 93.50 185 VAL A CA 1
ATOM 1471 C C . VAL A 1 185 ? -10.077 -6.426 5.997 1.00 93.50 185 VAL A C 1
ATOM 1473 O O . VAL A 1 185 ? -11.267 -6.098 6.055 1.00 93.50 185 VAL A O 1
ATOM 1476 N N . THR A 1 186 ? -9.369 -6.832 7.045 1.00 92.12 186 THR A N 1
ATOM 1477 C CA . THR A 1 186 ? -9.879 -6.850 8.416 1.00 92.12 186 THR A CA 1
ATOM 1478 C C . THR A 1 186 ? -9.219 -5.707 9.172 1.00 92.12 186 THR A C 1
ATOM 1480 O O . THR A 1 186 ? -8.012 -5.728 9.422 1.00 92.12 186 THR A O 1
ATOM 1483 N N . ALA A 1 187 ? -10.010 -4.681 9.475 1.00 85.06 187 ALA A N 1
ATOM 1484 C CA . ALA A 1 187 ? -9.565 -3.471 10.155 1.00 85.06 187 ALA A CA 1
ATOM 1485 C C . ALA A 1 187 ? -10.541 -3.172 11.300 1.00 85.06 187 ALA A C 1
ATOM 1487 O O . ALA A 1 187 ? -11.525 -2.446 11.121 1.00 85.06 187 ALA A O 1
ATOM 1488 N N . GLU A 1 188 ? -10.294 -3.808 12.446 1.00 78.19 188 GLU A N 1
ATOM 1489 C CA . GLU A 1 188 ? -11.066 -3.652 13.687 1.00 78.19 188 GLU A CA 1
ATOM 1490 C C . GLU A 1 188 ? -10.539 -2.527 14.575 1.00 78.19 188 GLU A C 1
ATOM 1492 O O . GLU A 1 188 ? -9.326 -2.202 14.519 1.00 78.19 188 GLU A O 1
#

Radius of gyration: 21.9 Å; chains: 1; bounding box: 49×46×60 Å